Protein AF-A0A917QFQ9-F1 (afdb_monomer_lite)

Radius of gyration: 32.53 Å; chains: 1; bounding box: 65×45×125 Å

Secondary structure (DSSP, 8-state):
----------------------PPPP---S--S-HHHHHHHHHHHHHHHHTT---HHHHHHHHHHHHHHHHHHT-TTS-HHHHHHHHHHHHTSHHHHHHHHHHHHHHHHHHTHHHHHHHHHHTT---SS--S----TTTHHHHHHHHHHHHHHH-----HHHHHHHHHHHHHHHHHHHS---HHHHHHHHHHHHHHHHHHHHHHHHHHHHHHHHHHHHHHHHHHHTTTT-----

Structure (mmCIF, N/CA/C/O backbone):
data_AF-A0A917QFQ9-F1
#
_entry.id   AF-A0A917QFQ9-F1
#
loop_
_atom_site.group_PDB
_atom_site.id
_atom_site.type_symbol
_atom_site.label_atom_id
_atom_site.label_alt_id
_atom_site.label_comp_id
_atom_site.label_asym_id
_atom_site.label_entity_id
_atom_site.label_seq_id
_atom_site.pdbx_PDB_ins_code
_atom_site.Cartn_x
_atom_site.Cartn_y
_atom_site.Cartn_z
_atom_site.occupancy
_atom_site.B_iso_or_equiv
_atom_site.auth_seq_id
_atom_site.auth_comp_id
_atom_site.auth_asym_id
_atom_site.auth_atom_id
_atom_site.pdbx_PDB_model_num
ATOM 1 N N . MET A 1 1 ? 34.580 28.785 99.153 1.00 40.16 1 MET A N 1
ATOM 2 C CA . MET A 1 1 ? 34.120 30.087 98.623 1.00 40.16 1 MET A CA 1
ATOM 3 C C . MET A 1 1 ? 33.069 29.796 97.567 1.00 40.16 1 MET A C 1
ATOM 5 O O . MET A 1 1 ? 33.427 29.437 96.458 1.00 40.16 1 MET A O 1
ATOM 9 N N . ILE A 1 2 ? 31.790 29.814 97.942 1.00 39.34 2 ILE A N 1
ATOM 10 C CA . ILE A 1 2 ? 30.673 29.523 97.033 1.00 39.34 2 ILE A CA 1
ATOM 11 C C . ILE A 1 2 ? 29.843 30.800 96.982 1.00 39.34 2 ILE A C 1
ATOM 13 O O . ILE A 1 2 ? 29.288 31.224 97.994 1.00 39.34 2 ILE A O 1
ATOM 17 N N . SER A 1 3 ? 29.893 31.459 95.826 1.00 38.22 3 SER A N 1
ATOM 18 C CA . SER A 1 3 ? 29.189 32.708 95.563 1.00 38.22 3 SER A CA 1
ATOM 19 C C . SER A 1 3 ? 27.718 32.427 95.274 1.00 38.22 3 SER A C 1
ATOM 21 O O . SER A 1 3 ? 27.361 31.399 94.702 1.00 38.22 3 SER A O 1
ATOM 23 N N . ALA A 1 4 ? 26.882 33.345 95.731 1.00 40.72 4 ALA A N 1
ATOM 24 C CA . ALA A 1 4 ? 25.441 33.237 95.839 1.00 40.72 4 ALA A CA 1
ATOM 25 C C . ALA A 1 4 ? 24.697 33.877 94.649 1.00 40.72 4 ALA A C 1
ATOM 27 O O . ALA A 1 4 ? 25.304 34.606 93.866 1.00 40.72 4 ALA A O 1
ATOM 28 N N . ARG A 1 5 ? 23.356 33.732 94.694 1.00 40.09 5 ARG A N 1
ATOM 29 C CA . ARG A 1 5 ? 22.294 34.600 94.119 1.00 40.09 5 ARG A CA 1
ATOM 30 C C . ARG A 1 5 ? 21.875 34.285 92.666 1.00 40.09 5 ARG A C 1
ATOM 32 O O . ARG A 1 5 ? 22.731 33.947 91.872 1.00 40.09 5 ARG A O 1
ATOM 39 N N . ILE A 1 6 ? 20.621 34.404 92.196 1.00 40.69 6 ILE A N 1
ATOM 40 C CA . ILE A 1 6 ? 19.292 34.853 92.690 1.00 40.69 6 ILE A CA 1
ATOM 41 C C . ILE A 1 6 ? 18.262 34.601 91.534 1.00 40.69 6 ILE A C 1
ATOM 43 O O . ILE A 1 6 ? 18.671 34.573 90.380 1.00 40.69 6 ILE A O 1
ATOM 47 N N . SER A 1 7 ? 16.955 34.521 91.858 1.00 34.03 7 SER A N 1
ATOM 48 C CA . SER A 1 7 ? 15.740 34.819 91.032 1.00 34.03 7 SER A CA 1
ATOM 49 C C . SER A 1 7 ? 15.213 33.889 89.909 1.00 34.03 7 SER A C 1
ATOM 51 O O . SER A 1 7 ? 15.678 33.919 88.778 1.00 34.03 7 SER A O 1
ATOM 53 N N . ILE A 1 8 ? 14.149 33.127 90.235 1.00 38.81 8 ILE A N 1
ATOM 54 C CA . ILE A 1 8 ? 12.702 33.228 89.835 1.00 38.81 8 ILE A CA 1
ATOM 55 C C . ILE A 1 8 ? 12.327 34.295 88.749 1.00 38.81 8 ILE A C 1
ATOM 57 O O . ILE A 1 8 ? 12.954 35.352 88.799 1.00 38.81 8 ILE A O 1
ATOM 61 N N . PRO A 1 9 ? 11.227 34.222 87.929 1.00 47.69 9 PRO A N 1
ATOM 62 C CA . PRO A 1 9 ? 10.302 33.146 87.468 1.00 47.69 9 PRO A CA 1
ATOM 63 C C . PRO A 1 9 ? 10.004 33.140 85.926 1.00 47.69 9 PRO A C 1
ATOM 65 O O . PRO A 1 9 ? 10.437 34.012 85.186 1.00 47.69 9 PRO A O 1
ATOM 68 N N . ALA A 1 10 ? 9.086 32.243 85.522 1.00 35.38 10 ALA A N 1
ATOM 69 C CA . ALA A 1 10 ? 7.956 32.481 84.595 1.00 35.38 10 ALA A CA 1
ATOM 70 C C . ALA A 1 10 ? 8.091 32.227 83.072 1.00 35.38 10 ALA A C 1
ATOM 72 O O . ALA A 1 10 ? 8.820 32.900 82.359 1.00 35.38 10 ALA A O 1
ATOM 73 N N . LEU A 1 11 ? 7.161 31.364 82.620 1.00 40.59 11 LEU A N 1
ATOM 74 C CA . LEU A 1 11 ? 6.366 31.405 81.377 1.00 40.59 11 LEU A CA 1
ATOM 75 C C . LEU A 1 11 ? 7.041 31.142 80.017 1.00 40.59 11 LEU A C 1
ATOM 77 O O . LEU A 1 11 ? 7.770 31.976 79.507 1.00 40.59 11 LEU A O 1
ATOM 81 N N . LEU A 1 12 ? 6.630 30.028 79.389 1.00 37.09 12 LEU A N 1
ATOM 82 C CA . LEU A 1 12 ? 6.471 29.778 77.938 1.00 37.09 12 LEU A CA 1
ATOM 83 C C . LEU A 1 12 ? 5.735 28.421 77.823 1.00 37.09 12 LEU A C 1
ATOM 85 O O . LEU A 1 12 ? 6.300 27.388 78.162 1.00 37.09 12 LEU A O 1
ATOM 89 N N . VAL A 1 13 ? 4.405 28.350 77.692 1.00 42.72 13 VAL A N 1
ATOM 90 C CA . VAL A 1 13 ? 3.602 28.414 76.449 1.00 42.72 13 VAL A CA 1
ATOM 91 C C . VAL A 1 13 ? 4.329 27.881 75.213 1.00 42.72 13 VAL A C 1
ATOM 93 O O . VAL A 1 13 ? 5.202 28.557 74.690 1.00 42.72 13 VAL A O 1
ATOM 96 N N . LEU A 1 14 ? 3.895 26.703 74.750 1.00 39.00 14 LEU A N 1
ATOM 97 C CA . LEU A 1 14 ? 3.823 26.188 73.368 1.00 39.00 14 LEU A CA 1
ATOM 98 C C . LEU A 1 14 ? 3.088 24.834 73.512 1.00 39.00 14 LEU A C 1
ATOM 100 O O . LEU A 1 14 ? 3.575 23.936 74.181 1.00 39.00 14 LEU A O 1
ATOM 104 N N . GLY A 1 15 ? 1.829 24.666 73.107 1.00 32.81 15 GLY A N 1
ATOM 105 C CA . GLY A 1 15 ? 1.350 24.868 71.744 1.00 32.81 15 GLY A CA 1
ATOM 106 C C . GLY A 1 15 ? 1.598 23.596 70.928 1.00 32.81 15 GLY A C 1
ATOM 107 O O . GLY A 1 15 ? 2.372 23.635 69.980 1.00 32.81 15 GLY A O 1
ATOM 108 N N . VAL A 1 16 ? 1.007 22.456 71.317 1.00 39.91 16 VAL A N 1
ATOM 109 C CA . VAL A 1 16 ? 1.074 21.230 70.503 1.00 39.91 16 VAL A CA 1
ATOM 110 C C . VAL A 1 16 ? -0.025 21.300 69.453 1.00 39.91 16 VAL A C 1
ATOM 112 O O . VAL A 1 16 ? -1.217 21.239 69.746 1.00 39.91 16 VAL A O 1
ATOM 115 N N . VAL A 1 17 ? 0.442 21.502 68.228 1.00 41.75 17 VAL A N 1
ATOM 116 C CA . VAL A 1 17 ? -0.302 21.578 66.977 1.00 41.75 17 VAL A CA 1
ATOM 117 C C . VAL A 1 17 ? -1.046 20.265 66.742 1.00 41.75 17 VAL A C 1
ATOM 119 O O . VAL A 1 17 ? -0.464 19.183 66.824 1.00 41.75 17 VAL A O 1
ATOM 122 N N . ALA A 1 18 ? -2.338 20.380 66.439 1.00 40.19 18 ALA A N 1
ATOM 123 C CA . ALA A 1 18 ? -3.166 19.296 65.942 1.00 40.19 18 ALA A CA 1
ATOM 124 C C . ALA A 1 18 ? -2.524 18.703 64.678 1.00 40.19 18 ALA A C 1
ATOM 126 O O . ALA A 1 18 ? -2.454 19.354 63.635 1.00 40.19 18 ALA A O 1
ATOM 127 N N . GLY A 1 19 ? -2.035 17.469 64.786 1.00 36.50 19 GLY A N 1
ATOM 128 C CA . GLY A 1 19 ? -1.615 16.680 63.641 1.00 36.50 19 GLY A CA 1
ATOM 129 C C . GLY A 1 19 ? -2.840 16.347 62.803 1.00 36.50 19 GLY A C 1
ATOM 130 O O . GLY A 1 19 ? -3.602 15.447 63.146 1.00 36.50 19 GLY A O 1
ATOM 131 N N . ALA A 1 20 ? -3.033 17.087 61.713 1.00 38.56 20 ALA A N 1
ATOM 132 C CA . ALA A 1 20 ? -3.887 16.662 60.624 1.00 38.56 20 ALA A CA 1
ATOM 133 C C . ALA A 1 20 ? -3.344 15.318 60.125 1.00 38.56 20 ALA A C 1
ATOM 135 O O . ALA A 1 20 ? -2.274 15.253 59.518 1.00 38.56 20 ALA A O 1
ATOM 136 N N . THR A 1 21 ? -4.058 14.234 60.416 1.00 38.97 21 THR A N 1
ATOM 137 C CA . THR A 1 21 ? -3.871 12.966 59.721 1.00 38.97 21 THR A CA 1
ATOM 138 C C . THR A 1 21 ? -4.231 13.211 58.265 1.00 38.97 21 THR A C 1
ATOM 140 O O . THR A 1 21 ? -5.402 13.187 57.887 1.00 38.97 21 THR A O 1
ATOM 143 N N . LEU A 1 22 ? -3.207 13.515 57.469 1.00 37.25 22 LEU A N 1
ATOM 144 C CA . LEU A 1 22 ? -3.211 13.377 56.024 1.00 37.25 22 LEU A CA 1
ATOM 145 C C . LEU A 1 22 ? -3.569 11.920 55.729 1.00 37.25 22 LEU A C 1
ATOM 147 O O . LEU A 1 22 ? -2.715 11.035 55.736 1.00 37.25 22 LEU A O 1
ATOM 151 N N . LEU A 1 23 ? -4.862 11.676 55.530 1.00 35.88 23 LEU A N 1
ATOM 152 C CA . LEU A 1 23 ? -5.330 10.529 54.773 1.00 35.88 23 LEU A CA 1
ATOM 153 C C . LEU A 1 23 ? -4.535 10.530 53.460 1.00 35.88 23 LEU A C 1
ATOM 155 O O . LEU A 1 23 ? -4.492 11.576 52.800 1.00 35.88 23 LEU A O 1
ATOM 159 N N . PRO A 1 24 ? -3.877 9.422 53.078 1.00 35.94 24 PRO A N 1
ATOM 160 C CA . PRO A 1 24 ? -3.343 9.324 51.734 1.00 35.94 24 PRO A CA 1
ATOM 161 C C . PRO A 1 24 ? -4.518 9.567 50.788 1.00 35.94 24 PRO A C 1
ATOM 163 O O . PRO A 1 24 ? -5.558 8.914 50.907 1.00 35.94 24 PRO A O 1
ATOM 166 N N . ALA A 1 25 ? -4.374 10.554 49.900 1.00 39.31 25 ALA A N 1
ATOM 167 C CA . ALA A 1 25 ? -5.284 10.708 48.780 1.00 39.31 25 ALA A CA 1
ATOM 168 C C . ALA A 1 25 ? -5.455 9.317 48.151 1.00 39.31 25 ALA A C 1
ATOM 170 O O . ALA A 1 25 ? -4.439 8.622 48.001 1.00 39.31 25 ALA A O 1
ATOM 171 N N . PRO A 1 26 ? -6.684 8.869 47.830 1.00 36.22 26 PRO A N 1
ATOM 172 C CA . PRO A 1 26 ? -6.822 7.664 47.032 1.00 36.22 26 PRO A CA 1
ATOM 173 C C . PRO A 1 26 ? -5.925 7.878 45.820 1.00 36.22 26 PRO A C 1
ATOM 175 O O . PRO A 1 26 ? -6.035 8.909 45.153 1.00 36.22 26 PRO A O 1
ATOM 178 N N . GLY A 1 27 ? -4.960 6.978 45.630 1.00 31.09 27 GLY A N 1
ATOM 179 C CA . GLY A 1 27 ? -4.094 7.000 44.470 1.00 31.09 27 GLY A CA 1
ATOM 180 C C . GLY A 1 27 ? -5.002 6.947 43.257 1.00 31.09 27 GLY A C 1
ATOM 181 O O . GLY A 1 27 ? -5.479 5.874 42.902 1.00 31.09 27 GLY A O 1
ATOM 182 N N . SER A 1 28 ? -5.298 8.115 42.683 1.00 34.16 28 SER A N 1
ATOM 183 C CA . SER A 1 28 ? -5.907 8.244 41.376 1.00 34.16 28 SER A CA 1
ATOM 184 C C . SER A 1 28 ? -4.926 7.555 40.461 1.00 34.16 28 SER A C 1
ATOM 186 O O . SER A 1 28 ? -3.832 8.058 40.192 1.00 34.16 28 SER A O 1
ATOM 188 N N . ALA A 1 29 ? -5.280 6.327 40.133 1.00 36.34 29 ALA A N 1
ATOM 189 C CA . ALA A 1 29 ? -4.528 5.475 39.271 1.00 36.34 29 ALA A CA 1
ATOM 190 C C . ALA A 1 29 ? -4.197 6.316 38.025 1.00 36.34 29 ALA A C 1
ATOM 192 O O . ALA A 1 29 ? -5.058 7.000 37.473 1.00 36.34 29 ALA A O 1
ATOM 193 N N . GLN A 1 30 ? -2.922 6.341 37.655 1.00 40.84 30 GLN A N 1
ATOM 194 C CA . GLN A 1 30 ? -2.373 7.114 36.548 1.00 40.84 30 GLN A CA 1
ATOM 195 C C . GLN A 1 30 ? -2.788 6.456 35.218 1.00 40.84 30 GLN A C 1
ATOM 197 O O . GLN A 1 30 ? -1.956 5.948 34.476 1.00 40.84 30 GLN A O 1
ATOM 202 N N . PHE A 1 31 ? -4.096 6.393 34.979 1.00 45.34 31 PHE A N 1
ATOM 203 C CA . PHE A 1 31 ? -4.759 5.787 33.831 1.00 45.34 31 PHE A CA 1
ATOM 204 C C . PHE A 1 31 ? -5.513 6.890 33.074 1.00 45.34 31 PHE A C 1
ATOM 206 O O . PHE A 1 31 ? -5.863 7.910 33.671 1.00 45.34 31 PHE A O 1
ATOM 213 N N . GLY A 1 32 ? -5.645 6.724 31.752 1.00 49.44 32 GLY A N 1
ATOM 214 C CA . GLY A 1 32 ? -6.079 7.743 30.788 1.00 49.44 32 GLY A CA 1
ATOM 215 C C . GLY A 1 32 ? -7.203 8.642 31.293 1.00 49.44 32 GLY A C 1
ATOM 216 O O . GLY A 1 32 ? -8.162 8.171 31.898 1.00 49.44 32 GLY A O 1
ATOM 217 N N . ARG A 1 33 ? -7.063 9.954 31.062 1.00 53.38 33 ARG A N 1
ATOM 218 C CA . ARG A 1 33 ? -7.961 10.966 31.638 1.00 53.38 33 ARG A CA 1
ATOM 219 C C . ARG A 1 33 ? -9.438 10.721 31.298 1.00 53.38 33 ARG A C 1
ATOM 221 O O . ARG A 1 33 ? -10.274 11.118 32.101 1.00 53.38 33 ARG A O 1
ATOM 228 N N . GLU A 1 34 ? -9.740 10.080 30.161 1.00 66.31 34 GLU A N 1
ATOM 229 C CA . GLU A 1 34 ? -11.101 9.859 29.644 1.00 66.31 34 GLU A CA 1
ATOM 230 C C . GLU A 1 34 ? -11.175 8.564 28.788 1.00 66.31 34 GLU A C 1
ATOM 232 O O . GLU A 1 34 ? -10.855 8.599 27.597 1.00 66.31 34 GLU A O 1
ATOM 237 N N . PRO A 1 35 ? -11.571 7.405 29.357 1.00 71.12 35 PRO A N 1
ATOM 238 C CA . PRO A 1 35 ? -11.710 6.135 28.622 1.00 71.12 35 PRO A CA 1
ATOM 239 C C . PRO A 1 35 ? -12.676 6.210 27.430 1.00 71.12 35 PRO A C 1
ATOM 241 O O . PRO A 1 35 ? -12.417 5.634 26.373 1.00 71.12 35 PRO A O 1
ATOM 244 N N . GLU A 1 36 ? -13.751 6.990 27.572 1.00 77.25 36 GLU A N 1
ATOM 245 C CA . GLU A 1 36 ? -14.720 7.263 26.504 1.00 77.25 36 GLU A CA 1
ATOM 246 C C . GLU A 1 36 ? -14.049 7.946 25.305 1.00 77.25 36 GLU A C 1
ATOM 248 O O . GLU A 1 36 ? -14.171 7.465 24.182 1.00 77.25 36 GLU A O 1
ATOM 253 N N . ALA A 1 37 ? -13.232 8.979 25.538 1.00 81.69 37 ALA A N 1
ATOM 254 C CA . ALA A 1 37 ? -12.506 9.674 24.475 1.00 81.69 37 ALA A CA 1
ATOM 255 C C . ALA A 1 37 ? -11.508 8.753 23.747 1.00 81.69 37 ALA A C 1
ATOM 257 O O . ALA A 1 37 ? -11.339 8.838 22.529 1.00 81.69 37 ALA A O 1
ATOM 258 N N . CYS A 1 38 ? -10.859 7.831 24.469 1.00 83.62 38 CYS A N 1
ATOM 259 C CA . CYS A 1 38 ? -10.005 6.812 23.858 1.00 83.62 38 CYS A CA 1
ATOM 260 C C . CYS A 1 38 ? -10.829 5.892 22.941 1.00 83.62 38 CYS A C 1
ATOM 262 O O . CYS A 1 38 ? -10.487 5.700 21.771 1.00 83.62 38 CYS A O 1
ATOM 264 N N . MET A 1 39 ? -11.943 5.357 23.443 1.00 85.19 39 MET A N 1
ATOM 265 C CA . MET A 1 39 ? -12.842 4.503 22.668 1.00 85.19 39 MET A CA 1
ATOM 266 C C . MET A 1 39 ? -13.389 5.211 21.422 1.00 85.19 39 MET A C 1
ATOM 268 O O . MET A 1 39 ? -13.395 4.620 20.340 1.00 85.19 39 MET A O 1
ATOM 272 N N . GLU A 1 40 ? -13.795 6.475 21.538 1.00 88.56 40 GLU A N 1
ATOM 273 C CA . GLU A 1 40 ? -14.287 7.289 20.422 1.00 88.56 40 GLU A CA 1
ATOM 274 C C . GLU A 1 40 ? -13.236 7.452 19.322 1.00 88.56 40 GLU A C 1
ATOM 276 O O . GLU A 1 40 ? -13.538 7.234 18.153 1.00 88.56 40 GLU A O 1
ATOM 281 N N . ILE A 1 41 ? -11.978 7.746 19.671 1.00 89.69 41 ILE A N 1
ATOM 282 C CA . ILE A 1 41 ? -10.887 7.851 18.688 1.00 89.69 41 ILE A CA 1
ATOM 283 C C . ILE A 1 41 ? -10.711 6.540 17.912 1.00 89.69 41 ILE A C 1
ATOM 285 O O . ILE A 1 41 ? -10.568 6.552 16.685 1.00 89.69 41 ILE A O 1
ATOM 289 N N . ALA A 1 42 ? -10.696 5.407 18.620 1.00 90.81 42 ALA A N 1
ATOM 290 C CA . ALA A 1 42 ? -10.507 4.100 17.998 1.00 90.81 42 ALA A CA 1
ATOM 291 C C . ALA A 1 42 ? -11.701 3.720 17.110 1.00 90.81 42 ALA A C 1
ATOM 293 O O . ALA A 1 42 ? -11.510 3.269 15.980 1.00 90.81 42 ALA A O 1
ATOM 294 N N . THR A 1 43 ? -12.923 3.923 17.602 1.00 92.19 43 THR A N 1
ATOM 295 C CA . THR A 1 43 ? -14.154 3.544 16.898 1.00 92.19 43 THR A CA 1
ATOM 296 C C . THR A 1 43 ? -14.484 4.480 15.735 1.00 92.19 43 THR A C 1
ATOM 298 O O . THR A 1 43 ? -14.904 3.986 14.691 1.00 92.19 43 THR A O 1
ATOM 301 N N . ASP A 1 44 ? -14.211 5.786 15.830 1.00 94.38 44 ASP A N 1
ATOM 302 C CA . ASP A 1 44 ? -14.330 6.727 14.704 1.00 94.38 44 ASP A CA 1
ATOM 303 C C . ASP A 1 44 ? -13.394 6.330 13.558 1.00 94.38 44 ASP A C 1
ATOM 305 O O . ASP A 1 44 ? -13.794 6.248 12.392 1.00 94.38 44 ASP A O 1
ATOM 309 N N . TYR A 1 45 ? -12.134 6.027 13.878 1.00 94.69 45 TYR A N 1
ATOM 310 C CA . TYR A 1 45 ? -11.182 5.610 12.856 1.00 94.69 45 TYR A CA 1
ATOM 311 C C . TYR A 1 45 ? -11.530 4.238 12.260 1.00 94.69 45 TYR A C 1
ATOM 313 O O . TYR A 1 45 ? -11.469 4.068 11.040 1.00 94.69 45 TYR A O 1
ATOM 321 N N . ALA A 1 46 ? -11.963 3.280 13.086 1.00 94.00 46 ALA A N 1
ATOM 322 C CA . ALA A 1 46 ? -12.475 1.993 12.617 1.00 94.00 46 ALA A CA 1
ATOM 323 C C . ALA A 1 46 ? -13.710 2.154 11.714 1.00 94.00 46 ALA A C 1
ATOM 325 O O . ALA A 1 46 ? -13.798 1.500 10.676 1.00 94.00 46 ALA A O 1
ATOM 326 N N . GLY A 1 47 ? -14.623 3.070 12.050 1.00 93.56 47 GLY A N 1
ATOM 327 C CA . GLY A 1 47 ? -15.780 3.421 11.226 1.00 93.56 47 GLY A CA 1
ATOM 328 C C . GLY A 1 47 ? -15.376 3.986 9.866 1.00 93.56 47 GLY A C 1
ATOM 329 O O . GLY A 1 47 ? -15.912 3.574 8.837 1.00 93.56 47 GLY A O 1
ATOM 330 N N . ARG A 1 48 ? -14.369 4.867 9.831 1.00 94.12 48 ARG A N 1
ATOM 331 C CA . ARG A 1 48 ? -13.803 5.382 8.573 1.00 94.12 48 ARG A CA 1
ATOM 332 C C . ARG A 1 48 ? -13.168 4.286 7.717 1.00 94.12 48 ARG A C 1
ATOM 334 O O . ARG A 1 48 ? -13.324 4.328 6.501 1.00 94.12 48 ARG A O 1
ATOM 341 N N . LEU A 1 49 ? -12.481 3.313 8.319 1.00 92.69 49 LEU A N 1
ATOM 342 C CA . LEU A 1 49 ? -11.913 2.164 7.598 1.00 92.69 49 LEU A CA 1
ATOM 343 C C . LEU A 1 49 ? -12.999 1.235 7.038 1.00 92.69 49 LEU A C 1
ATOM 345 O O . LEU A 1 49 ? -12.950 0.865 5.865 1.00 92.69 49 LEU A O 1
ATOM 349 N N . ALA A 1 50 ? -14.011 0.913 7.844 1.00 89.12 50 ALA A N 1
ATOM 350 C CA . ALA A 1 50 ? -15.154 0.110 7.414 1.00 89.12 50 ALA A CA 1
ATOM 351 C C . ALA A 1 50 ? -15.972 0.799 6.302 1.00 89.12 50 ALA A C 1
ATOM 353 O O . ALA A 1 50 ? -16.565 0.131 5.459 1.00 89.12 50 ALA A O 1
ATOM 354 N N . GLY A 1 51 ? -15.970 2.135 6.258 1.00 88.44 51 GLY A N 1
ATOM 355 C CA . GLY A 1 51 ? -16.690 2.931 5.262 1.00 88.44 51 GLY A CA 1
ATOM 356 C C . GLY A 1 51 ? -16.098 2.942 3.845 1.00 88.44 51 GLY A C 1
ATOM 357 O O . GLY A 1 51 ? -16.759 3.445 2.939 1.00 88.44 51 GLY A O 1
ATOM 358 N N . HIS A 1 52 ? -14.893 2.403 3.615 1.00 84.62 52 HIS A N 1
ATOM 359 C CA . HIS A 1 52 ? -14.227 2.432 2.295 1.00 84.62 52 HIS A CA 1
ATOM 360 C C . HIS A 1 52 ? -14.776 1.443 1.254 1.00 84.62 52 HIS A C 1
ATOM 362 O O . HIS A 1 52 ? -14.265 1.388 0.137 1.00 84.62 52 HIS A O 1
ATOM 368 N N . GLY A 1 53 ? -15.843 0.708 1.571 1.00 82.31 53 GLY A N 1
ATOM 369 C CA . GLY A 1 53 ? -16.352 -0.352 0.700 1.00 82.31 53 GLY A CA 1
ATOM 370 C C . GLY A 1 53 ? -15.384 -1.534 0.633 1.00 82.31 53 GLY A C 1
ATOM 371 O O . GLY A 1 53 ? -14.535 -1.695 1.508 1.00 82.31 53 GLY A O 1
ATOM 372 N N . ASP A 1 54 ? -15.529 -2.377 -0.387 1.00 87.31 54 ASP A N 1
ATOM 373 C CA . ASP A 1 54 ? -14.691 -3.566 -0.539 1.00 87.31 54 ASP A CA 1
ATOM 374 C C . ASP A 1 54 ? -13.296 -3.197 -1.075 1.00 87.31 54 ASP A C 1
ATOM 376 O O . ASP A 1 54 ? -13.150 -2.733 -2.209 1.00 87.31 54 ASP A O 1
ATOM 380 N N . ILE A 1 55 ? -12.272 -3.376 -0.235 1.00 94.25 55 ILE A N 1
ATOM 381 C CA . ILE A 1 55 ? -10.870 -3.094 -0.569 1.00 94.25 55 ILE A CA 1
ATOM 382 C C . ILE A 1 55 ? -10.246 -4.255 -1.360 1.00 94.25 55 ILE A C 1
ATOM 384 O O . ILE A 1 55 ? -9.312 -4.020 -2.129 1.00 94.25 55 ILE A O 1
ATOM 388 N N . ALA A 1 56 ? -10.757 -5.487 -1.238 1.00 94.81 56 ALA A N 1
ATOM 389 C CA . ALA A 1 56 ? -10.150 -6.658 -1.875 1.00 94.81 56 ALA A CA 1
ATOM 390 C C . ALA A 1 56 ? -10.056 -6.539 -3.415 1.00 94.81 56 ALA A C 1
ATOM 392 O O . ALA A 1 56 ? -8.968 -6.753 -3.952 1.00 94.81 56 ALA A O 1
ATOM 393 N N . PRO A 1 57 ? -11.088 -6.060 -4.144 1.00 94.94 57 PRO A N 1
ATOM 394 C CA . PRO A 1 57 ? -10.980 -5.809 -5.582 1.00 94.94 57 PRO A CA 1
ATOM 395 C C . PRO A 1 57 ? -9.908 -4.777 -5.955 1.00 94.94 57 PRO A C 1
ATOM 397 O O . PRO A 1 57 ? -9.320 -4.855 -7.035 1.00 94.94 57 PRO A O 1
ATOM 400 N N . LEU A 1 58 ? -9.637 -3.799 -5.080 1.00 95.62 58 LEU A N 1
ATOM 401 C CA . LEU A 1 58 ? -8.580 -2.808 -5.307 1.00 95.62 58 LEU A CA 1
ATOM 402 C C . LEU A 1 58 ? -7.195 -3.442 -5.159 1.00 95.62 58 LEU A C 1
ATOM 404 O O . LEU A 1 58 ? -6.310 -3.142 -5.958 1.00 95.62 58 LEU A O 1
ATOM 408 N N . VAL A 1 59 ? -7.022 -4.328 -4.170 1.00 96.50 59 VAL A N 1
ATOM 409 C CA . VAL A 1 59 ? -5.798 -5.127 -3.994 1.00 96.50 59 VAL A CA 1
ATOM 410 C C . VAL A 1 59 ? -5.552 -5.976 -5.238 1.00 96.50 59 VAL A C 1
ATOM 412 O O . VAL A 1 59 ? -4.467 -5.901 -5.809 1.00 96.50 59 VAL A O 1
ATOM 415 N N . ASP A 1 60 ? -6.566 -6.705 -5.709 1.00 96.69 60 ASP A N 1
ATOM 416 C CA . ASP A 1 60 ? -6.453 -7.563 -6.894 1.00 96.69 60 ASP A CA 1
ATOM 417 C C . ASP A 1 60 ? -6.106 -6.759 -8.152 1.00 96.69 60 ASP A C 1
ATOM 419 O O . ASP A 1 60 ? -5.187 -7.119 -8.890 1.00 96.69 60 ASP A O 1
ATOM 423 N N . THR A 1 61 ? -6.792 -5.633 -8.372 1.00 95.56 61 THR A N 1
ATOM 424 C CA . THR A 1 61 ? -6.534 -4.736 -9.511 1.00 95.56 61 THR A CA 1
ATOM 425 C C . THR A 1 61 ? -5.097 -4.215 -9.484 1.00 95.56 61 THR A C 1
ATOM 427 O O . THR A 1 61 ? -4.393 -4.245 -10.496 1.00 95.56 61 THR A O 1
ATOM 430 N N . GLN A 1 62 ? -4.628 -3.766 -8.317 1.00 96.56 62 GLN A N 1
ATOM 431 C CA . GLN A 1 62 ? -3.277 -3.237 -8.159 1.00 96.56 62 GLN A CA 1
ATOM 432 C C . GLN A 1 62 ? -2.207 -4.334 -8.284 1.00 96.56 62 GLN A C 1
ATOM 434 O O . GLN A 1 62 ? -1.149 -4.092 -8.866 1.00 96.56 62 GLN A O 1
ATOM 439 N N . ALA A 1 63 ? -2.476 -5.543 -7.785 1.00 96.88 63 ALA A N 1
ATOM 440 C CA . ALA A 1 63 ? -1.580 -6.691 -7.903 1.00 96.88 63 ALA A CA 1
ATOM 441 C C . ALA A 1 63 ? -1.423 -7.142 -9.362 1.00 96.88 63 ALA A C 1
ATOM 443 O O . ALA A 1 63 ? -0.303 -7.385 -9.813 1.00 96.88 63 ALA A O 1
ATOM 444 N N . GLN A 1 64 ? -2.523 -7.192 -10.120 1.00 96.81 64 GLN A N 1
ATOM 445 C CA . GLN A 1 64 ? -2.498 -7.496 -11.553 1.00 96.81 64 GLN A CA 1
ATOM 446 C C . GLN A 1 64 ? -1.721 -6.437 -12.340 1.00 96.81 64 GLN A C 1
ATOM 448 O O . GLN A 1 64 ? -0.897 -6.779 -13.188 1.00 96.81 64 GLN A O 1
ATOM 453 N N . ALA A 1 65 ? -1.926 -5.155 -12.028 1.00 96.50 65 ALA A N 1
ATOM 454 C CA . ALA A 1 65 ? -1.175 -4.075 -12.657 1.00 96.50 65 ALA A CA 1
ATOM 455 C C . ALA A 1 65 ? 0.324 -4.154 -12.353 1.00 96.50 65 ALA A C 1
ATOM 457 O O . ALA A 1 65 ? 1.136 -3.994 -13.260 1.00 96.50 65 ALA A O 1
ATOM 458 N N . LEU A 1 66 ? 0.703 -4.445 -11.105 1.00 96.75 66 LEU A N 1
ATOM 459 C CA . LEU A 1 66 ? 2.105 -4.630 -10.742 1.00 96.75 66 LEU A CA 1
ATOM 460 C C . LEU A 1 66 ? 2.739 -5.800 -11.505 1.00 96.75 66 LEU A C 1
ATOM 462 O O . LEU A 1 66 ? 3.830 -5.640 -12.047 1.00 96.75 66 LEU A O 1
ATOM 466 N N . ALA A 1 67 ? 2.045 -6.938 -11.593 1.00 97.44 67 ALA A N 1
ATOM 467 C CA . ALA A 1 67 ? 2.519 -8.096 -12.344 1.00 97.44 67 ALA A CA 1
ATOM 468 C C . ALA A 1 67 ? 2.738 -7.759 -13.829 1.00 97.44 67 ALA A C 1
ATOM 470 O O . ALA A 1 67 ? 3.798 -8.052 -14.375 1.00 97.44 67 ALA A O 1
ATOM 471 N N . ALA A 1 68 ? 1.790 -7.060 -14.460 1.00 97.44 68 ALA A N 1
ATOM 472 C CA . ALA A 1 68 ? 1.926 -6.619 -15.846 1.00 97.44 68 ALA A CA 1
ATOM 473 C C . ALA A 1 68 ? 3.094 -5.632 -16.039 1.00 97.44 68 ALA A C 1
ATOM 475 O O . ALA A 1 68 ? 3.828 -5.723 -17.022 1.00 97.44 68 ALA A O 1
ATOM 476 N N . LEU A 1 69 ? 3.316 -4.710 -15.096 1.00 97.50 69 LEU A N 1
ATOM 477 C CA . LEU A 1 69 ? 4.467 -3.805 -15.144 1.00 97.50 69 LEU A CA 1
ATOM 478 C C . LEU A 1 69 ? 5.801 -4.553 -14.986 1.00 97.50 69 LEU A C 1
ATOM 480 O O . LEU A 1 69 ? 6.774 -4.220 -15.666 1.00 97.50 69 LEU A O 1
ATOM 484 N N . ASP A 1 70 ? 5.858 -5.554 -14.105 1.00 96.31 70 ASP A N 1
ATOM 485 C CA . ASP A 1 70 ? 7.031 -6.416 -13.936 1.00 96.31 70 ASP A CA 1
ATOM 486 C C . ASP A 1 70 ? 7.311 -7.228 -15.217 1.00 96.31 70 ASP A C 1
ATOM 488 O O . ASP A 1 70 ? 8.465 -7.322 -15.641 1.00 96.31 70 ASP A O 1
ATOM 492 N N . GLU A 1 71 ? 6.270 -7.728 -15.891 1.00 97.31 71 GLU A N 1
ATOM 493 C CA . GLU A 1 71 ? 6.390 -8.389 -17.196 1.00 97.31 71 GLU A CA 1
ATOM 494 C C . GLU A 1 71 ? 6.909 -7.449 -18.288 1.00 97.31 71 GLU A C 1
ATOM 496 O O . GLU A 1 71 ? 7.776 -7.844 -19.063 1.00 97.31 71 GLU A O 1
ATOM 501 N N . ILE A 1 72 ? 6.411 -6.210 -18.361 1.00 96.81 72 ILE A N 1
ATOM 502 C CA . ILE A 1 72 ? 6.885 -5.205 -19.327 1.00 96.81 72 ILE A CA 1
ATOM 503 C C . ILE A 1 72 ? 8.371 -4.900 -19.100 1.00 96.81 72 ILE A C 1
ATOM 505 O O . ILE A 1 72 ? 9.146 -4.829 -20.056 1.00 96.81 72 ILE A O 1
ATOM 509 N N . ALA A 1 73 ? 8.792 -4.749 -17.842 1.00 94.38 73 ALA A N 1
ATOM 510 C CA . ALA A 1 73 ? 10.179 -4.436 -17.511 1.00 94.38 73 ALA A CA 1
ATOM 511 C C . ALA A 1 73 ? 11.159 -5.557 -17.885 1.00 94.38 73 ALA A C 1
ATOM 513 O O . ALA A 1 73 ? 12.267 -5.257 -18.337 1.00 94.38 73 ALA A O 1
ATOM 514 N N . ALA A 1 74 ? 10.741 -6.819 -17.752 1.00 94.62 74 ALA A N 1
ATOM 515 C CA . ALA A 1 74 ? 11.570 -7.996 -18.013 1.00 94.62 74 ALA A CA 1
ATOM 516 C C . ALA A 1 74 ? 11.844 -8.282 -19.507 1.00 94.62 74 ALA A C 1
ATOM 518 O O . ALA A 1 74 ? 12.632 -9.174 -19.816 1.00 94.62 74 ALA A O 1
ATOM 519 N N . ARG A 1 75 ? 11.210 -7.555 -20.439 1.00 94.56 75 ARG A N 1
ATOM 520 C CA . ARG A 1 75 ? 11.388 -7.738 -21.893 1.00 94.56 75 ARG A CA 1
ATOM 521 C C . ARG A 1 75 ? 12.668 -7.065 -22.382 1.00 94.56 75 ARG A C 1
ATOM 523 O O . ARG A 1 75 ? 12.656 -5.913 -22.823 1.00 94.56 75 ARG A O 1
ATOM 530 N N . ASP A 1 76 ? 13.786 -7.775 -22.298 1.00 86.62 76 ASP A N 1
ATOM 531 C CA . ASP A 1 76 ? 15.107 -7.256 -22.677 1.00 86.62 76 ASP A CA 1
ATOM 532 C C . ASP A 1 76 ? 15.254 -6.996 -24.185 1.00 86.62 76 ASP A C 1
ATOM 534 O O . ASP A 1 76 ? 16.038 -6.140 -24.596 1.00 86.62 76 ASP A O 1
ATOM 538 N N . GLU A 1 77 ? 14.476 -7.690 -25.014 1.00 91.69 77 GLU A N 1
ATOM 539 C CA . GLU A 1 77 ? 14.423 -7.514 -26.467 1.00 91.69 77 GLU A CA 1
ATOM 540 C C . GLU A 1 77 ? 13.701 -6.235 -26.928 1.00 91.69 77 GLU A C 1
ATOM 542 O O . GLU A 1 77 ? 13.789 -5.873 -28.103 1.00 91.69 77 GLU A O 1
ATOM 547 N N . VAL A 1 78 ? 13.011 -5.533 -26.022 1.00 94.06 78 VAL A N 1
ATOM 548 C CA . VAL A 1 78 ? 12.262 -4.302 -26.313 1.00 94.06 78 VAL A CA 1
ATOM 549 C C . VAL A 1 78 ? 13.059 -3.079 -25.852 1.00 94.06 78 VAL A C 1
ATOM 551 O O . VAL A 1 78 ? 13.678 -3.078 -24.783 1.00 94.06 78 VAL A O 1
ATOM 554 N N . GLN A 1 79 ? 13.049 -1.999 -26.638 1.00 94.62 79 GLN A N 1
ATOM 555 C CA . GLN A 1 79 ? 13.748 -0.773 -26.247 1.00 94.62 79 GLN A CA 1
ATOM 556 C C . GLN A 1 79 ? 13.139 -0.179 -24.963 1.00 94.62 79 GLN A C 1
ATOM 558 O O . GLN A 1 79 ? 11.925 -0.267 -24.767 1.00 94.62 79 GLN A O 1
ATOM 563 N N . PRO A 1 80 ? 13.945 0.427 -24.070 1.00 95.62 80 PRO A N 1
ATOM 564 C CA . PRO A 1 80 ? 13.447 1.012 -22.823 1.00 95.62 80 PRO A CA 1
ATOM 565 C C . PRO A 1 80 ? 12.307 2.013 -23.009 1.00 95.62 80 PRO A C 1
ATOM 567 O O . PRO A 1 80 ? 11.323 1.961 -22.278 1.00 95.62 80 PRO A O 1
ATOM 570 N N . PHE A 1 81 ? 12.413 2.866 -24.026 1.00 97.00 81 PHE A N 1
ATOM 571 C CA . PHE A 1 81 ? 11.376 3.830 -24.375 1.00 97.00 81 PHE A CA 1
ATOM 572 C C . PHE A 1 81 ? 10.032 3.159 -24.692 1.00 97.00 81 PHE A C 1
ATOM 574 O O . PHE A 1 81 ? 8.998 3.570 -24.171 1.00 97.00 81 PHE A O 1
ATOM 581 N N . ASP A 1 82 ? 10.040 2.095 -25.499 1.00 97.88 82 ASP A N 1
ATOM 582 C CA . ASP A 1 82 ? 8.821 1.370 -25.874 1.00 97.88 82 ASP A CA 1
ATOM 583 C C . ASP A 1 82 ? 8.210 0.649 -24.660 1.00 97.88 82 ASP A C 1
ATOM 585 O O . ASP A 1 82 ? 6.995 0.686 -24.465 1.00 97.88 82 ASP A O 1
ATOM 589 N N . ARG A 1 83 ? 9.052 0.072 -23.787 1.00 97.62 83 ARG A N 1
ATOM 590 C CA . ARG A 1 83 ? 8.614 -0.501 -22.500 1.00 97.62 83 ARG A CA 1
ATOM 591 C C . ARG A 1 83 ? 7.949 0.550 -21.614 1.00 97.62 83 ARG A C 1
ATOM 593 O O . ARG A 1 83 ? 6.894 0.292 -21.038 1.00 97.62 83 ARG A O 1
ATOM 600 N N . LEU A 1 84 ? 8.544 1.738 -21.509 1.00 97.81 84 LEU A N 1
ATOM 601 C CA . LEU A 1 84 ? 7.972 2.839 -20.741 1.00 97.81 84 LEU A CA 1
ATOM 602 C C . LEU A 1 84 ? 6.624 3.280 -21.324 1.00 97.81 84 LEU A C 1
ATOM 604 O O . LEU A 1 84 ? 5.660 3.424 -20.575 1.00 97.81 84 LEU A O 1
ATOM 608 N N . GLN A 1 85 ? 6.515 3.429 -22.647 1.00 98.19 85 GLN A N 1
ATOM 609 C CA . GLN A 1 85 ? 5.241 3.776 -23.282 1.00 98.19 85 GLN A CA 1
ATOM 610 C C . GLN A 1 85 ? 4.147 2.743 -23.009 1.00 98.19 85 GLN A C 1
ATOM 612 O O . GLN A 1 85 ? 3.009 3.121 -22.720 1.00 98.19 85 GLN A O 1
ATOM 617 N N . GLU A 1 86 ? 4.476 1.454 -23.081 1.00 97.69 86 GLU A N 1
ATOM 618 C CA . GLU A 1 86 ? 3.534 0.377 -22.778 1.00 97.69 86 GLU A CA 1
ATOM 619 C C . GLU A 1 86 ? 3.086 0.423 -21.309 1.00 97.69 86 GLU A C 1
ATOM 621 O O . GLU A 1 86 ? 1.889 0.340 -21.023 1.00 97.69 86 GLU A O 1
ATOM 626 N N . ALA A 1 87 ? 4.020 0.647 -20.379 1.00 97.25 87 ALA A N 1
ATOM 627 C CA . ALA A 1 87 ? 3.717 0.806 -18.959 1.00 97.25 87 ALA A CA 1
ATOM 628 C C . ALA A 1 87 ? 2.807 2.016 -18.689 1.00 97.25 87 ALA A C 1
ATOM 630 O O . ALA A 1 87 ? 1.826 1.914 -17.951 1.00 97.25 87 ALA A O 1
ATOM 631 N N . GLU A 1 88 ? 3.072 3.162 -19.314 1.00 97.19 88 GLU A N 1
ATOM 632 C CA . GLU A 1 88 ? 2.199 4.328 -19.183 1.00 97.19 88 GLU A CA 1
ATOM 633 C C . GLU A 1 88 ? 0.817 4.103 -19.813 1.00 97.19 88 GLU A C 1
ATOM 635 O O . GLU A 1 88 ? -0.187 4.605 -19.303 1.00 97.19 88 GLU A O 1
ATOM 640 N N . ALA A 1 89 ? 0.743 3.378 -20.932 1.00 96.38 89 ALA A N 1
ATOM 641 C CA . ALA A 1 89 ? -0.522 3.026 -21.566 1.00 96.38 89 ALA A CA 1
ATOM 642 C C . ALA A 1 89 ? -1.364 2.118 -20.660 1.00 96.38 89 ALA A C 1
ATOM 644 O O . ALA A 1 89 ? -2.561 2.367 -20.508 1.00 96.38 89 ALA A O 1
ATOM 645 N N . LEU A 1 90 ? -0.734 1.142 -19.996 1.00 95.50 90 LEU A N 1
ATOM 646 C CA . LEU A 1 90 ? -1.373 0.297 -18.988 1.00 95.50 90 LEU A CA 1
ATOM 647 C C . LEU A 1 90 ? -1.990 1.145 -17.865 1.00 95.50 90 LEU A C 1
ATOM 649 O O . LEU A 1 90 ? -3.170 0.987 -17.564 1.00 95.50 90 LEU A O 1
ATOM 653 N N . LEU A 1 91 ? -1.236 2.096 -17.296 1.00 92.75 91 LEU A N 1
ATOM 654 C CA . LEU A 1 91 ? -1.719 2.971 -16.214 1.00 92.75 91 LEU A CA 1
ATOM 655 C C . LEU A 1 91 ? -2.889 3.882 -16.618 1.00 92.75 91 LEU A C 1
ATOM 657 O O . LEU A 1 91 ? -3.664 4.314 -15.765 1.00 92.75 91 LEU A O 1
ATOM 661 N N . ARG A 1 92 ? -3.017 4.196 -17.911 1.00 92.06 92 ARG A N 1
ATOM 662 C CA . ARG A 1 92 ? -4.149 4.957 -18.469 1.00 92.06 92 ARG A CA 1
ATOM 663 C C . ARG A 1 92 ? -5.360 4.070 -18.777 1.00 92.06 92 ARG A C 1
ATOM 665 O O . ARG A 1 92 ? -6.394 4.590 -19.197 1.00 92.06 92 ARG A O 1
ATOM 672 N N . GLY A 1 93 ? -5.238 2.757 -18.589 1.00 91.69 93 GLY A N 1
ATOM 673 C CA . GLY A 1 93 ? -6.322 1.799 -18.733 1.00 91.69 93 GLY A CA 1
ATOM 674 C C . GLY A 1 93 ? -7.506 2.140 -17.829 1.00 91.69 93 GLY A C 1
ATOM 675 O O . GLY A 1 93 ? -7.348 2.662 -16.724 1.00 91.69 93 GLY A O 1
ATOM 676 N N . ARG A 1 94 ? -8.712 1.841 -18.317 1.00 89.31 94 ARG A N 1
ATOM 677 C CA . ARG A 1 94 ? -9.962 2.218 -17.650 1.00 89.31 94 ARG A CA 1
ATOM 678 C C . ARG A 1 94 ? -10.063 1.664 -16.229 1.00 89.31 94 ARG A C 1
ATOM 680 O O . ARG A 1 94 ? -10.414 2.415 -15.329 1.00 89.31 94 ARG A O 1
ATOM 687 N N . ASP A 1 95 ? -9.708 0.398 -16.031 1.00 86.56 95 ASP A N 1
ATOM 688 C CA . ASP A 1 95 ? -9.860 -0.274 -14.736 1.00 86.56 95 ASP A CA 1
ATOM 689 C C . ASP A 1 95 ? -8.989 0.379 -13.651 1.00 86.56 95 ASP A C 1
ATOM 691 O O . ASP A 1 95 ? -9.465 0.680 -12.556 1.00 86.56 95 ASP A O 1
ATOM 695 N N . LEU A 1 96 ? -7.733 0.702 -13.978 1.00 89.31 96 LEU A N 1
ATOM 696 C CA . LEU A 1 96 ? -6.835 1.416 -13.067 1.00 89.31 96 LEU A CA 1
ATOM 697 C C . LEU A 1 96 ? -7.276 2.857 -12.835 1.00 89.31 96 LEU A C 1
ATOM 699 O O . LEU A 1 96 ? -7.167 3.366 -11.719 1.00 89.31 96 LEU A O 1
ATOM 703 N N . TRP A 1 97 ? -7.801 3.516 -13.865 1.00 88.62 97 TRP A N 1
ATOM 704 C CA . TRP A 1 97 ? -8.310 4.875 -13.742 1.00 88.62 97 TRP A CA 1
ATOM 705 C C . TRP A 1 97 ? -9.536 4.951 -12.819 1.00 88.62 97 TRP A C 1
ATOM 707 O O . TRP A 1 97 ? -9.589 5.815 -11.937 1.00 88.62 97 TRP A O 1
ATOM 717 N N . ASP A 1 98 ? -10.473 4.012 -12.971 1.00 88.56 98 ASP A N 1
ATOM 718 C CA . ASP A 1 98 ? -11.662 3.884 -12.127 1.00 88.56 98 ASP A CA 1
ATOM 719 C C . ASP A 1 98 ? -11.257 3.549 -10.672 1.00 88.56 98 ASP A C 1
ATOM 721 O O . ASP A 1 98 ? -11.733 4.188 -9.724 1.00 88.56 98 ASP A O 1
ATOM 725 N N . ALA A 1 99 ? -10.288 2.645 -10.478 1.00 91.38 99 ALA A N 1
ATOM 726 C CA . ALA A 1 99 ? -9.756 2.287 -9.159 1.00 91.38 99 ALA A CA 1
ATOM 727 C C . ALA A 1 99 ? -8.952 3.421 -8.489 1.00 91.38 99 ALA A C 1
ATOM 729 O O . ALA A 1 99 ? -8.988 3.576 -7.264 1.00 91.38 99 ALA A O 1
ATOM 730 N N . ALA A 1 100 ? -8.265 4.276 -9.255 1.00 91.00 100 ALA A N 1
ATOM 731 C CA . ALA A 1 100 ? -7.342 5.287 -8.727 1.00 91.00 100 ALA A CA 1
ATOM 732 C C . ALA A 1 100 ? -8.001 6.298 -7.775 1.00 91.00 100 ALA A C 1
ATOM 734 O O . ALA A 1 100 ? -7.348 6.860 -6.888 1.00 91.00 100 ALA A O 1
ATOM 735 N N . ARG A 1 101 ? -9.296 6.600 -7.945 1.00 90.06 101 ARG A N 1
ATOM 736 C CA . ARG A 1 101 ? -10.012 7.471 -6.997 1.00 90.06 101 ARG A CA 1
ATOM 737 C C . ARG A 1 101 ? -10.217 6.777 -5.649 1.00 90.06 101 ARG A C 1
ATOM 739 O O . ARG A 1 101 ? -9.968 7.414 -4.626 1.00 90.06 101 ARG A O 1
ATOM 746 N N . ALA A 1 102 ? -10.641 5.516 -5.659 1.00 92.44 102 ALA A N 1
ATOM 747 C CA . ALA A 1 102 ? -10.859 4.726 -4.451 1.00 92.44 102 ALA A CA 1
ATOM 748 C C . ALA A 1 102 ? -9.537 4.462 -3.716 1.00 92.44 102 ALA A C 1
ATOM 750 O O . ALA A 1 102 ? -9.432 4.772 -2.531 1.00 92.44 102 ALA A O 1
ATOM 751 N N . ILE A 1 103 ? -8.493 4.046 -4.442 1.00 94.31 103 ILE A N 1
ATOM 752 C CA . ILE A 1 103 ? -7.146 3.813 -3.897 1.00 94.31 103 ILE A CA 1
ATOM 753 C C . ILE A 1 103 ? -6.617 5.058 -3.172 1.00 94.31 103 ILE A C 1
ATOM 755 O O . ILE A 1 103 ? -6.150 4.964 -2.040 1.00 94.31 103 ILE A O 1
ATOM 759 N N . ARG A 1 104 ? -6.750 6.256 -3.764 1.00 92.69 104 ARG A N 1
ATOM 760 C CA . ARG A 1 104 ? -6.340 7.512 -3.104 1.00 92.69 104 ARG A CA 1
ATOM 761 C C . ARG A 1 104 ? -7.143 7.823 -1.841 1.00 92.69 104 ARG A C 1
ATOM 763 O O . ARG A 1 104 ? -6.608 8.439 -0.921 1.00 92.69 104 ARG A O 1
ATOM 770 N N . GLY A 1 105 ? -8.423 7.456 -1.813 1.00 92.38 105 GLY A N 1
ATOM 771 C CA . GLY A 1 105 ? -9.266 7.584 -0.624 1.00 92.38 105 GLY A CA 1
ATOM 772 C C . GLY A 1 105 ? -8.761 6.699 0.513 1.00 92.38 105 GLY A C 1
ATOM 773 O O . GLY A 1 105 ? -8.542 7.200 1.616 1.00 92.38 105 GLY A O 1
ATOM 774 N N . VAL A 1 106 ? -8.506 5.424 0.210 1.00 94.38 106 VAL A N 1
ATOM 775 C CA . VAL A 1 106 ? -7.973 4.437 1.156 1.00 94.38 106 VAL A CA 1
ATOM 776 C C . VAL A 1 106 ? -6.596 4.862 1.667 1.00 94.38 106 VAL A C 1
ATOM 778 O O . VAL A 1 106 ? -6.410 4.980 2.877 1.00 94.38 106 VAL A O 1
ATOM 781 N N . ALA A 1 107 ? -5.664 5.190 0.767 1.00 92.62 107 ALA A N 1
ATOM 782 C CA . ALA A 1 107 ? -4.306 5.605 1.123 1.00 92.62 107 ALA A CA 1
ATOM 783 C C . ALA A 1 107 ? -4.300 6.800 2.088 1.00 92.62 107 ALA A C 1
ATOM 785 O O . ALA A 1 107 ? -3.658 6.749 3.132 1.00 92.62 107 ALA A O 1
ATOM 786 N N . ARG A 1 108 ? -5.121 7.828 1.823 1.00 92.06 108 ARG A N 1
ATOM 787 C CA . ARG A 1 108 ? -5.246 8.984 2.724 1.00 92.06 108 ARG A CA 1
ATOM 788 C C . ARG A 1 108 ? -5.738 8.590 4.117 1.00 92.06 108 ARG A C 1
ATOM 790 O O . ARG A 1 108 ? -5.312 9.176 5.109 1.00 92.06 108 ARG A O 1
ATOM 797 N N . THR A 1 109 ? -6.663 7.638 4.219 1.00 92.81 109 THR A N 1
ATOM 798 C CA . THR A 1 109 ? -7.110 7.148 5.528 1.00 92.81 109 THR A CA 1
ATOM 799 C C . THR A 1 109 ? -5.988 6.426 6.259 1.00 92.81 109 THR A C 1
ATOM 801 O O . THR A 1 109 ? -5.832 6.660 7.457 1.00 92.81 109 THR A O 1
ATOM 804 N N . ILE A 1 110 ? -5.178 5.627 5.564 1.00 92.06 110 ILE A N 1
ATOM 805 C CA . ILE A 1 110 ? -4.023 4.935 6.151 1.00 92.06 110 ILE A CA 1
ATOM 806 C C . ILE A 1 110 ? -2.945 5.918 6.606 1.00 92.06 110 ILE A C 1
ATOM 808 O O . ILE A 1 110 ? -2.471 5.794 7.734 1.00 92.06 110 ILE A O 1
ATOM 812 N N . ASP A 1 111 ? -2.637 6.952 5.823 1.00 88.88 111 ASP A N 1
ATOM 813 C CA . ASP A 1 111 ? -1.672 7.994 6.209 1.00 88.88 111 ASP A CA 1
ATOM 814 C C . ASP A 1 111 ? -2.072 8.695 7.523 1.00 88.88 111 ASP A C 1
ATOM 816 O O . ASP A 1 111 ? -1.233 9.032 8.367 1.00 88.88 111 ASP A O 1
ATOM 820 N N . ASN A 1 112 ? -3.383 8.841 7.751 1.00 88.69 112 ASN A N 1
ATOM 821 C CA . ASN A 1 112 ? -3.936 9.432 8.970 1.00 88.69 112 ASN A CA 1
ATOM 822 C C . ASN A 1 112 ? -3.838 8.522 10.211 1.00 88.69 112 ASN A C 1
ATOM 824 O O . ASN A 1 112 ? -4.101 8.996 11.319 1.00 88.69 112 ASN A O 1
ATOM 828 N N . SER A 1 113 ? -3.443 7.249 10.075 1.00 89.81 113 SER A N 1
ATOM 829 C CA . SER A 1 113 ? -3.271 6.325 11.213 1.00 89.81 113 SER A CA 1
ATOM 830 C C . SER A 1 113 ? -2.272 6.860 12.245 1.00 89.81 113 SER A C 1
ATOM 832 O O . SER A 1 113 ? -2.503 6.777 13.452 1.00 89.81 113 SER A O 1
ATOM 834 N N . SER A 1 114 ? -1.194 7.497 11.781 1.00 86.94 114 SER A N 1
ATOM 835 C CA . SER A 1 114 ? -0.173 8.118 12.630 1.00 86.94 114 SER A CA 1
ATOM 836 C C . SER A 1 114 ? -0.746 9.225 13.525 1.00 86.94 114 SER A C 1
ATOM 838 O O . SER A 1 114 ? -0.395 9.321 14.703 1.00 86.94 114 SER A O 1
ATOM 840 N N . SER A 1 115 ? -1.679 10.019 12.994 1.00 88.62 115 SER A N 1
ATOM 841 C CA . SER A 1 115 ? -2.376 11.074 13.732 1.00 88.62 115 SER A CA 1
ATOM 842 C C . SER A 1 115 ? -3.297 10.496 14.807 1.00 88.62 115 SER A C 1
ATOM 844 O O . SER A 1 115 ? -3.309 11.003 15.927 1.00 88.62 115 SER A O 1
ATOM 846 N N . VAL A 1 116 ? -3.988 9.392 14.513 1.00 90.31 116 VAL A N 1
ATOM 847 C CA . VAL A 1 116 ? -4.824 8.668 15.486 1.00 90.31 116 VAL A CA 1
ATOM 848 C C . VAL A 1 116 ? -3.978 8.134 16.638 1.00 90.31 116 VAL A C 1
ATOM 850 O O . VAL A 1 116 ? -4.296 8.362 17.803 1.00 90.31 116 VAL A O 1
ATOM 853 N N . VAL A 1 117 ? -2.846 7.500 16.327 1.00 88.69 117 VAL A N 1
ATOM 854 C CA . VAL A 1 117 ? -1.889 7.019 17.334 1.00 88.69 117 VAL A CA 1
ATOM 855 C C . VAL A 1 117 ? -1.335 8.172 18.178 1.00 88.69 117 VAL A C 1
ATOM 857 O O . VAL A 1 117 ? -1.170 8.027 19.391 1.00 88.69 117 VAL A O 1
ATOM 860 N N . ALA A 1 118 ? -1.026 9.316 17.565 1.00 86.25 118 ALA A N 1
ATOM 861 C CA . ALA A 1 118 ? -0.547 10.491 18.285 1.00 86.25 118 ALA A CA 1
ATOM 862 C C . ALA A 1 118 ? -1.623 11.064 19.221 1.00 86.25 118 ALA A C 1
ATOM 864 O O . ALA A 1 118 ? -1.318 11.350 20.379 1.00 86.25 118 ALA A O 1
ATOM 865 N N . GLY A 1 119 ? -2.874 11.165 18.755 1.00 86.62 119 GLY A N 1
ATOM 866 C CA . GLY A 1 119 ? -4.022 11.575 19.568 1.00 86.62 119 GLY A CA 1
ATOM 867 C C . GLY A 1 119 ? -4.248 10.642 20.759 1.00 86.62 119 GLY A C 1
ATOM 868 O O . GLY A 1 119 ? -4.326 11.104 21.895 1.00 86.62 119 GLY A O 1
ATOM 869 N N . TRP A 1 120 ? -4.213 9.328 20.519 1.00 87.38 120 TRP A N 1
ATOM 870 C CA . TRP A 1 120 ? -4.295 8.297 21.558 1.00 87.38 120 TRP A CA 1
ATOM 871 C C . TRP A 1 120 ? -3.223 8.470 22.643 1.00 87.38 120 TRP A C 1
ATOM 873 O O . TRP A 1 120 ? -3.513 8.458 23.839 1.00 87.38 120 TRP A O 1
ATOM 883 N N . ARG A 1 121 ? -1.963 8.683 22.236 1.00 83.94 121 ARG A N 1
ATOM 884 C CA . ARG A 1 121 ? -0.858 8.930 23.177 1.00 83.94 121 ARG A CA 1
ATOM 885 C C . ARG A 1 121 ? -1.011 10.251 23.927 1.00 83.94 121 ARG A C 1
ATOM 887 O O . ARG A 1 121 ? -0.678 10.303 25.106 1.00 83.94 121 ARG A O 1
ATOM 894 N N . GLY A 1 122 ? -1.499 11.299 23.262 1.00 83.56 122 GLY A N 1
ATOM 895 C CA . GLY A 1 122 ? -1.725 12.616 23.863 1.00 83.56 122 GLY A CA 1
ATOM 896 C C . GLY A 1 122 ? -2.766 12.603 24.985 1.00 83.56 122 GLY A C 1
ATOM 897 O O . GLY A 1 122 ? -2.651 13.382 25.928 1.00 83.56 122 GLY A O 1
ATOM 898 N N . LEU A 1 123 ? -3.731 11.682 24.922 1.00 81.25 123 LEU A N 1
ATOM 899 C CA . LEU A 1 123 ? -4.738 11.461 25.965 1.00 81.25 123 LEU A CA 1
ATOM 900 C C . LEU A 1 123 ? -4.297 10.478 27.064 1.00 81.25 123 LEU A C 1
ATOM 902 O O . LEU A 1 123 ? -5.054 10.229 28.003 1.00 81.25 123 LEU A O 1
ATOM 906 N N . TYR A 1 124 ? -3.071 9.946 26.986 1.00 77.38 124 TYR A N 1
ATOM 907 C CA . TYR A 1 124 ? -2.553 8.923 27.903 1.00 77.38 124 TYR A CA 1
ATOM 908 C C . TYR A 1 124 ? -3.424 7.653 27.945 1.00 77.38 124 TYR A C 1
ATOM 910 O O . TYR A 1 124 ? -3.552 7.011 28.988 1.00 77.38 124 TYR A O 1
ATOM 918 N N . CYS A 1 125 ? -4.024 7.290 26.809 1.00 78.62 125 CYS A N 1
ATOM 919 C CA . CYS A 1 125 ? -4.834 6.084 26.680 1.00 78.62 125 CYS A CA 1
ATOM 920 C C . CYS A 1 125 ? -3.989 4.802 26.878 1.00 78.62 125 CYS A C 1
ATOM 922 O O . CYS A 1 125 ? -2.792 4.793 26.554 1.00 78.62 125 CYS A O 1
ATOM 924 N N . PRO A 1 126 ? -4.585 3.706 27.388 1.00 72.81 126 PRO A N 1
ATOM 925 C CA . PRO A 1 126 ? -3.861 2.469 27.684 1.00 72.81 126 PRO A CA 1
ATOM 926 C C . PRO A 1 126 ? -3.295 1.794 26.421 1.00 72.81 126 PRO A C 1
ATOM 928 O O . PRO A 1 126 ? -3.758 2.019 25.307 1.00 72.81 126 PRO A O 1
ATOM 931 N N . SER A 1 127 ? -2.268 0.955 26.579 1.00 69.88 127 SER A N 1
ATOM 932 C CA . SER A 1 127 ? -1.766 0.071 25.511 1.00 69.88 127 SER A CA 1
ATOM 933 C C . SER A 1 127 ? -2.208 -1.367 25.752 1.00 69.88 127 SER A C 1
ATOM 935 O O . SER A 1 127 ? -2.333 -1.766 26.907 1.00 69.88 127 SER A O 1
ATOM 937 N N . ALA A 1 128 ? -2.351 -2.177 24.701 1.00 60.03 128 ALA A N 1
ATOM 938 C CA . ALA A 1 128 ? -2.833 -3.554 24.825 1.00 60.03 128 ALA A CA 1
ATOM 939 C C . ALA A 1 128 ? -1.835 -4.491 25.517 1.00 60.03 128 ALA A C 1
ATOM 941 O O . ALA A 1 128 ? -2.196 -5.594 25.923 1.00 60.03 128 ALA A O 1
ATOM 942 N N . ARG A 1 129 ? -0.566 -4.082 25.663 1.00 55.19 129 ARG A N 1
ATOM 943 C CA . ARG A 1 129 ? 0.397 -4.829 26.476 1.00 55.19 129 ARG A CA 1
ATOM 944 C C . ARG A 1 129 ? 0.082 -4.617 27.958 1.00 55.19 129 ARG A C 1
ATOM 946 O O . ARG A 1 129 ? 0.269 -3.497 28.437 1.00 55.19 129 ARG A O 1
ATOM 953 N N . PRO A 1 130 ? -0.316 -5.668 28.697 1.00 46.91 130 PRO A N 1
ATOM 954 C CA . PRO A 1 130 ? -0.527 -5.547 30.125 1.00 46.91 130 PRO A CA 1
ATOM 955 C C . PRO A 1 130 ? 0.835 -5.294 30.762 1.00 46.91 130 PRO A C 1
ATOM 957 O O . PRO A 1 130 ? 1.737 -6.133 30.703 1.00 46.91 130 PRO A O 1
ATOM 960 N N . THR A 1 131 ? 1.017 -4.135 31.383 1.00 43.50 131 THR A N 1
ATOM 961 C CA . THR A 1 131 ? 2.134 -3.909 32.300 1.00 43.50 131 THR A CA 1
ATOM 962 C C . THR A 1 131 ? 1.878 -4.698 33.583 1.00 43.50 131 THR A C 1
ATOM 964 O O . THR A 1 131 ? 1.588 -4.104 34.606 1.00 43.50 131 THR A O 1
ATOM 967 N N . GLY A 1 132 ? 1.918 -6.033 33.507 1.00 38.72 132 GLY A N 1
ATOM 968 C CA . GLY A 1 132 ? 2.133 -7.001 34.594 1.00 38.72 132 GLY A CA 1
ATOM 969 C C . GLY A 1 132 ? 1.335 -6.915 35.905 1.00 38.72 132 GLY A C 1
ATOM 970 O O . GLY A 1 132 ? 1.599 -7.727 36.785 1.00 38.72 132 GLY A O 1
ATOM 971 N N . ALA A 1 133 ? 0.408 -5.982 36.098 1.00 38.94 133 ALA A N 1
ATOM 972 C CA . ALA A 1 133 ? -0.198 -5.741 37.399 1.00 38.94 133 ALA A CA 1
ATOM 973 C C . ALA A 1 133 ? -1.571 -5.080 37.264 1.00 38.94 133 ALA A C 1
ATOM 975 O O . ALA A 1 133 ? -1.668 -3.858 37.241 1.00 38.94 133 ALA A O 1
ATOM 976 N N . ALA A 1 134 ? -2.605 -5.912 37.185 1.00 39.78 134 ALA A N 1
ATOM 977 C CA . ALA A 1 134 ? -3.895 -5.788 37.871 1.00 39.78 134 ALA A CA 1
ATOM 978 C C . ALA A 1 134 ? -4.879 -6.715 37.147 1.00 39.78 134 ALA A C 1
ATOM 980 O O . ALA A 1 134 ? -4.955 -6.682 35.930 1.00 39.78 134 ALA A O 1
ATOM 981 N N . GLY A 1 135 ? -5.569 -7.589 37.878 1.00 43.69 135 GLY A N 1
ATOM 982 C CA . GLY A 1 135 ? -6.753 -8.258 37.343 1.00 43.69 135 GLY A CA 1
ATOM 983 C C . GLY A 1 135 ? -7.946 -7.335 37.548 1.00 43.69 135 GLY A C 1
ATOM 984 O O . GLY A 1 135 ? -8.251 -7.025 38.702 1.00 43.69 135 GLY A O 1
ATOM 985 N N . LEU A 1 136 ? -8.587 -6.877 36.471 1.00 45.88 136 LEU A N 1
ATOM 986 C CA . LEU A 1 136 ? -9.762 -6.005 36.537 1.00 45.88 136 LEU A CA 1
ATOM 987 C C . LEU A 1 136 ? -10.863 -6.552 35.612 1.00 45.88 136 LEU A C 1
ATOM 989 O O . LEU A 1 136 ? -11.139 -6.031 34.535 1.00 45.88 136 LEU A O 1
ATOM 993 N N . ASP A 1 137 ? -11.541 -7.607 36.055 1.00 41.03 137 ASP A N 1
ATOM 994 C CA . ASP A 1 137 ? -12.643 -8.219 35.312 1.00 41.03 137 ASP A CA 1
ATOM 995 C C . ASP A 1 137 ? -13.792 -7.220 35.046 1.00 41.03 137 ASP A C 1
ATOM 997 O O . ASP A 1 137 ? -14.473 -6.763 35.963 1.00 41.03 137 ASP A O 1
ATOM 1001 N N . GLY A 1 138 ? -14.024 -6.898 33.767 1.00 43.59 138 GLY A N 1
ATOM 1002 C CA . GLY A 1 138 ? -15.232 -6.219 33.276 1.00 43.59 138 GLY A CA 1
ATOM 1003 C C . GLY A 1 138 ? -14.955 -5.017 32.373 1.00 43.59 138 GLY A C 1
ATOM 1004 O O . GLY A 1 138 ? -15.220 -5.081 31.175 1.00 43.59 138 GLY A O 1
ATOM 1005 N N . GLN A 1 139 ? -14.387 -3.943 32.927 1.00 48.62 139 GLN A N 1
ATOM 1006 C CA . GLN A 1 139 ? -14.108 -2.685 32.213 1.00 48.62 139 GLN A CA 1
ATOM 1007 C C . GLN A 1 139 ? -12.782 -2.734 31.426 1.00 48.62 139 GLN A C 1
ATOM 1009 O O . GLN A 1 139 ? -12.678 -2.115 30.368 1.00 48.62 139 GLN A O 1
ATOM 1014 N N . GLU A 1 140 ? -11.835 -3.598 31.835 1.00 53.34 140 GLU A N 1
ATOM 1015 C CA . GLU A 1 140 ? -10.640 -3.942 31.038 1.00 53.34 140 GLU A CA 1
ATOM 1016 C C . GLU A 1 140 ? -10.992 -4.444 29.638 1.00 53.34 140 GLU A C 1
ATOM 1018 O O . GLU A 1 140 ? -10.181 -4.307 28.728 1.00 53.34 140 GLU A O 1
ATOM 1023 N N . ARG A 1 141 ? -12.187 -5.018 29.429 1.00 64.31 141 ARG A N 1
ATOM 1024 C CA . ARG A 1 141 ? -12.558 -5.552 28.115 1.00 64.31 141 ARG A CA 1
ATOM 1025 C C . ARG A 1 141 ? -12.658 -4.455 27.066 1.00 64.31 141 ARG A C 1
ATOM 1027 O O . ARG A 1 141 ? -12.070 -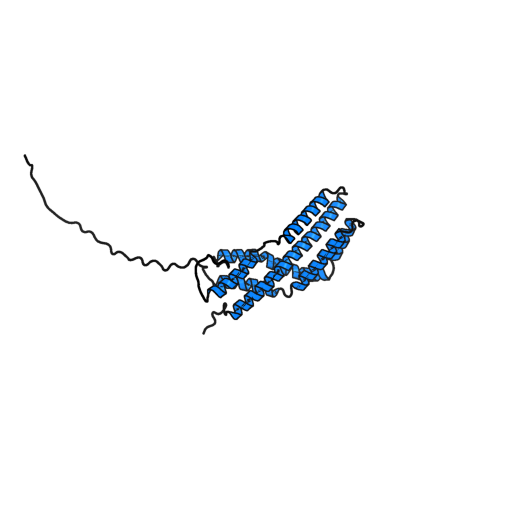4.622 26.008 1.00 64.31 141 ARG A O 1
ATOM 1034 N N . CYS A 1 142 ? -13.367 -3.364 27.339 1.00 70.69 142 CYS A N 1
ATOM 1035 C CA . CYS A 1 142 ? -13.618 -2.325 26.341 1.00 70.69 142 CYS A CA 1
ATOM 1036 C C . CYS A 1 142 ? -12.334 -1.558 25.996 1.00 70.69 142 CYS A C 1
ATOM 1038 O O . CYS A 1 142 ? -11.962 -1.475 24.826 1.00 70.69 142 CYS A O 1
ATOM 1040 N N . ASP A 1 143 ? -11.594 -1.106 27.006 1.00 72.62 143 ASP A N 1
ATOM 1041 C CA . ASP A 1 143 ? -10.335 -0.384 26.796 1.00 72.62 143 ASP A CA 1
ATOM 1042 C C . ASP A 1 143 ? -9.265 -1.261 26.132 1.00 72.62 143 ASP A C 1
ATOM 1044 O O . ASP A 1 143 ? -8.481 -0.783 25.312 1.00 72.62 143 ASP A O 1
ATOM 1048 N N . ALA A 1 144 ? -9.251 -2.569 26.414 1.00 77.44 144 ALA A N 1
ATOM 1049 C CA . ALA A 1 144 ? -8.358 -3.492 25.724 1.00 77.44 144 ALA A CA 1
ATOM 1050 C C . ALA A 1 144 ? -8.716 -3.663 24.241 1.00 77.44 144 ALA A C 1
ATOM 1052 O O . ALA A 1 144 ? -7.809 -3.868 23.433 1.00 77.44 144 ALA A O 1
ATOM 1053 N N . LEU A 1 145 ? -9.996 -3.577 23.851 1.00 80.44 145 LEU A N 1
ATOM 1054 C CA . LEU A 1 145 ? -10.401 -3.656 22.441 1.00 80.44 145 LEU A CA 1
ATOM 1055 C C . LEU A 1 145 ? -9.838 -2.478 21.643 1.00 80.44 145 LEU A C 1
ATOM 1057 O O . LEU A 1 145 ? -9.168 -2.683 20.627 1.00 80.44 145 LEU A O 1
ATOM 1061 N N . SER A 1 146 ? -10.068 -1.258 22.128 1.00 83.00 146 SER A N 1
ATOM 1062 C CA . SER A 1 146 ? -9.592 -0.030 21.489 1.00 83.00 146 SER A CA 1
ATOM 1063 C C . SER A 1 146 ? -8.062 0.056 21.514 1.00 83.00 146 SER A C 1
ATOM 1065 O O . SER A 1 146 ? -7.451 0.333 20.480 1.00 83.00 146 SER A O 1
ATOM 1067 N N . ALA A 1 147 ? -7.423 -0.308 22.630 1.00 83.38 147 ALA A N 1
ATOM 1068 C CA . ALA A 1 147 ? -5.966 -0.375 22.723 1.00 83.38 147 ALA A CA 1
ATOM 1069 C C . ALA A 1 147 ? -5.360 -1.417 21.769 1.00 83.38 147 ALA A C 1
ATOM 1071 O O . ALA A 1 147 ? -4.330 -1.152 21.152 1.00 83.38 147 ALA A O 1
ATOM 1072 N N . THR A 1 148 ? -5.996 -2.585 21.602 1.00 85.69 148 THR A N 1
ATOM 1073 C CA . THR A 1 148 ? -5.531 -3.630 20.670 1.00 85.69 148 THR A CA 1
ATOM 1074 C C . THR A 1 148 ? -5.589 -3.136 19.234 1.00 85.69 148 THR A C 1
ATOM 1076 O O . THR A 1 148 ? -4.632 -3.316 18.483 1.00 85.69 148 THR A O 1
ATOM 1079 N N . PHE A 1 149 ? -6.688 -2.489 18.850 1.00 89.19 149 PHE A N 1
ATOM 1080 C CA . PHE A 1 149 ? -6.835 -1.921 17.516 1.00 89.19 149 PHE A CA 1
ATOM 1081 C C . PHE A 1 149 ? -5.806 -0.812 17.247 1.00 89.19 149 PHE A C 1
ATOM 1083 O O . PHE A 1 149 ? -5.120 -0.842 16.227 1.00 89.19 149 PHE A O 1
ATOM 1090 N N . VAL A 1 150 ? -5.616 0.128 18.178 1.00 87.62 150 VAL A N 1
ATOM 1091 C CA . VAL A 1 150 ? -4.620 1.202 18.013 1.00 87.62 150 VAL A CA 1
ATOM 1092 C C . VAL A 1 150 ? -3.188 0.665 18.026 1.00 87.62 150 VAL A C 1
ATOM 1094 O O . VAL A 1 150 ? -2.338 1.159 17.284 1.00 87.62 150 VAL A O 1
ATOM 1097 N N . ASP A 1 151 ? -2.898 -0.381 18.799 1.00 85.19 151 ASP A N 1
ATOM 1098 C CA . ASP A 1 151 ? -1.606 -1.059 18.711 1.00 85.19 151 ASP A CA 1
ATOM 1099 C C . ASP A 1 151 ? -1.411 -1.728 17.347 1.00 85.19 151 ASP A C 1
ATOM 1101 O O . ASP A 1 151 ? -0.301 -1.673 16.818 1.00 85.19 151 ASP A O 1
ATOM 1105 N N . GLN A 1 152 ? -2.465 -2.253 16.711 1.00 84.94 152 GLN A N 1
ATOM 1106 C CA . GLN A 1 152 ? -2.358 -2.684 15.319 1.00 84.94 152 GLN A CA 1
ATOM 1107 C C . GLN A 1 152 ? -1.992 -1.517 14.408 1.00 84.94 152 GLN A C 1
ATOM 1109 O O . GLN A 1 152 ? -1.059 -1.696 13.638 1.00 84.94 152 GLN A O 1
ATOM 1114 N N . LEU A 1 153 ? -2.597 -0.326 14.544 1.00 86.88 153 LEU A N 1
ATOM 1115 C CA . LEU A 1 153 ? -2.227 0.868 13.755 1.00 86.88 153 LEU A CA 1
ATOM 1116 C C . LEU A 1 153 ? -0.742 1.235 13.884 1.00 86.88 153 LEU A C 1
ATOM 1118 O O . LEU A 1 153 ? -0.125 1.662 12.914 1.00 86.88 153 LEU A O 1
ATOM 1122 N N . ARG A 1 154 ? -0.160 1.047 15.075 1.00 77.81 154 ARG A N 1
ATOM 1123 C CA . ARG A 1 154 ? 1.253 1.348 15.368 1.00 77.81 154 ARG A CA 1
ATOM 1124 C C . ARG A 1 154 ? 2.240 0.388 14.727 1.00 77.81 154 ARG A C 1
ATOM 1126 O O . ARG A 1 154 ? 3.399 0.761 14.549 1.00 77.81 154 ARG A O 1
ATOM 1133 N N . ILE A 1 155 ? 1.835 -0.859 14.504 1.00 66.31 155 ILE A N 1
ATOM 1134 C CA . ILE A 1 155 ? 2.712 -1.895 13.962 1.00 66.31 155 ILE A CA 1
ATOM 1135 C C . ILE A 1 155 ? 2.804 -1.671 12.457 1.00 66.31 155 ILE A C 1
ATOM 1137 O O . ILE A 1 155 ? 2.087 -2.290 11.678 1.00 66.31 155 ILE A O 1
ATOM 1141 N N . ASP A 1 156 ? 3.697 -0.771 12.065 1.00 65.25 156 ASP A N 1
ATOM 1142 C CA . ASP A 1 156 ? 4.209 -0.694 10.702 1.00 65.25 156 ASP A CA 1
ATOM 1143 C C . ASP A 1 156 ? 5.528 -1.467 10.669 1.00 65.25 156 ASP A C 1
ATOM 1145 O O . ASP A 1 156 ? 6.621 -0.910 10.765 1.00 65.25 156 ASP A O 1
ATOM 1149 N N . ASN A 1 157 ? 5.412 -2.794 10.742 1.00 63.12 157 ASN A N 1
ATOM 1150 C CA . ASN A 1 157 ? 6.565 -3.676 10.835 1.00 63.12 157 ASN A CA 1
ATOM 1151 C C . ASN A 1 157 ? 6.618 -4.495 9.547 1.00 63.12 157 ASN A C 1
ATOM 1153 O O . ASN A 1 157 ? 5.929 -5.518 9.466 1.00 63.12 157 ASN A O 1
ATOM 1157 N N . PRO A 1 158 ? 7.364 -4.022 8.532 1.00 71.75 158 PRO A N 1
ATOM 1158 C CA . PRO A 1 158 ? 7.375 -4.672 7.239 1.00 71.75 158 PRO A CA 1
ATOM 1159 C C . PRO A 1 158 ? 7.833 -6.115 7.410 1.00 71.75 158 PRO A C 1
ATOM 1161 O O . PRO A 1 158 ? 8.805 -6.406 8.119 1.00 71.75 158 PRO A O 1
ATOM 1164 N N . ALA A 1 159 ? 7.117 -7.038 6.778 1.00 81.38 159 ALA A N 1
ATOM 1165 C CA . ALA A 1 159 ? 7.475 -8.442 6.849 1.00 81.38 159 ALA A CA 1
ATOM 1166 C C . ALA A 1 159 ? 8.895 -8.634 6.280 1.00 81.38 159 ALA A C 1
ATOM 1168 O O . ALA A 1 159 ? 9.289 -7.933 5.344 1.00 81.38 159 ALA A O 1
ATOM 1169 N N . PRO A 1 160 ? 9.671 -9.637 6.732 1.00 85.50 160 PRO A N 1
ATOM 1170 C CA . PRO A 1 160 ? 10.991 -9.911 6.157 1.00 85.50 160 PRO A CA 1
ATOM 1171 C C . PRO A 1 160 ? 10.977 -10.118 4.633 1.00 85.50 160 PRO A C 1
ATOM 1173 O O . PRO A 1 160 ? 11.993 -9.945 3.963 1.00 85.50 160 PRO A O 1
ATOM 1176 N N . ARG A 1 161 ? 9.835 -10.519 4.056 1.00 86.75 161 ARG A N 1
ATOM 1177 C CA . ARG A 1 161 ? 9.650 -10.567 2.600 1.00 86.75 161 ARG A CA 1
ATOM 1178 C C . ARG A 1 161 ? 9.596 -9.166 1.983 1.00 86.75 161 ARG A C 1
ATOM 1180 O O . ARG A 1 161 ? 10.295 -8.931 1.011 1.00 86.75 161 ARG A O 1
ATOM 1187 N N . GLU A 1 162 ? 8.852 -8.244 2.581 1.00 86.69 162 GLU A N 1
ATOM 1188 C CA . GLU A 1 162 ? 8.691 -6.866 2.100 1.00 86.69 162 GLU A CA 1
ATOM 1189 C C . GLU A 1 162 ? 9.988 -6.065 2.195 1.00 86.69 162 GLU A C 1
ATOM 1191 O O . GLU A 1 162 ? 10.294 -5.282 1.300 1.00 86.69 162 GLU A O 1
ATOM 1196 N N . ILE A 1 163 ? 10.779 -6.290 3.251 1.00 88.25 163 ILE A N 1
ATOM 1197 C CA . ILE A 1 163 ? 12.119 -5.699 3.378 1.00 88.25 163 ILE A CA 1
ATOM 1198 C C . ILE A 1 163 ? 12.997 -6.159 2.209 1.00 88.25 163 ILE A C 1
ATOM 1200 O O . ILE A 1 163 ? 13.573 -5.328 1.514 1.00 88.25 163 ILE A O 1
ATOM 1204 N N . ARG A 1 164 ? 13.032 -7.470 1.932 1.00 91.06 164 ARG A N 1
ATOM 1205 C CA . ARG A 1 164 ? 13.795 -8.030 0.805 1.00 91.06 164 ARG A CA 1
ATOM 1206 C C . ARG A 1 164 ? 13.301 -7.525 -0.550 1.00 91.06 164 ARG A C 1
ATOM 1208 O O . ARG A 1 164 ? 14.114 -7.268 -1.428 1.00 91.06 164 ARG A O 1
ATOM 1215 N N . GLU A 1 165 ? 11.992 -7.369 -0.725 1.00 91.12 165 GLU A N 1
ATOM 1216 C CA . GLU A 1 165 ? 11.399 -6.806 -1.945 1.00 91.12 165 GLU A CA 1
ATOM 1217 C C . GLU A 1 165 ? 11.806 -5.331 -2.135 1.00 91.12 165 GLU A C 1
ATOM 1219 O O . GLU A 1 165 ? 12.206 -4.948 -3.235 1.00 91.12 165 GLU A O 1
ATOM 1224 N N . ARG A 1 166 ? 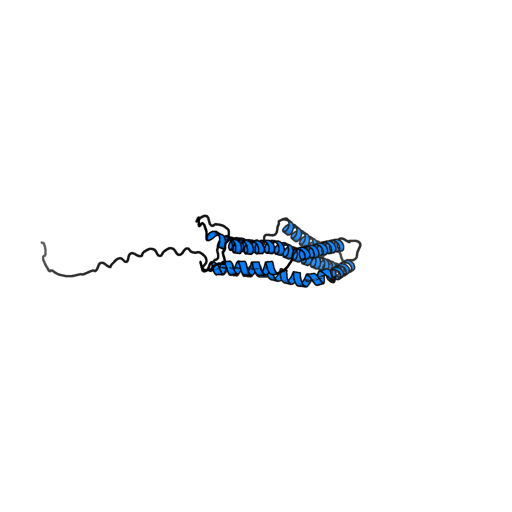11.805 -4.514 -1.068 1.00 89.56 166 ARG A N 1
ATOM 1225 C CA . ARG A 1 166 ? 12.312 -3.127 -1.112 1.00 89.56 166 ARG A CA 1
ATOM 1226 C C . ARG A 1 166 ? 13.806 -3.072 -1.435 1.00 89.56 166 ARG A C 1
ATOM 1228 O O . ARG A 1 166 ? 14.220 -2.288 -2.286 1.00 89.56 166 ARG A O 1
ATOM 1235 N N . GLU A 1 167 ? 14.612 -3.914 -0.792 1.00 93.06 167 GLU A N 1
ATOM 1236 C CA . GLU A 1 167 ? 16.053 -4.009 -1.056 1.00 93.06 167 GLU A CA 1
ATOM 1237 C C . GLU A 1 167 ? 16.342 -4.434 -2.500 1.00 93.06 167 GLU A C 1
ATOM 1239 O O . GLU A 1 167 ? 17.223 -3.863 -3.142 1.00 93.06 167 GLU A O 1
ATOM 1244 N N . ALA A 1 168 ? 15.579 -5.390 -3.039 1.00 93.69 168 ALA A N 1
ATOM 1245 C CA . ALA A 1 168 ? 15.701 -5.822 -4.427 1.00 93.69 168 ALA A CA 1
ATOM 1246 C C . ALA A 1 168 ? 15.395 -4.679 -5.407 1.00 93.69 168 ALA A C 1
ATOM 1248 O O . ALA A 1 168 ? 16.147 -4.479 -6.361 1.00 93.69 168 ALA A O 1
ATOM 1249 N N . ARG A 1 169 ? 14.350 -3.881 -5.143 1.00 93.12 169 ARG A N 1
ATOM 1250 C CA . ARG A 1 169 ? 14.022 -2.697 -5.955 1.00 93.12 169 ARG A CA 1
ATOM 1251 C C . ARG A 1 169 ? 15.110 -1.626 -5.882 1.00 93.12 169 ARG A C 1
ATOM 1253 O O . ARG A 1 169 ? 15.451 -1.046 -6.909 1.00 93.12 169 ARG A O 1
ATOM 1260 N N . GLU A 1 170 ? 15.704 -1.375 -4.717 1.00 94.25 170 GLU A N 1
ATOM 1261 C CA . GLU A 1 170 ? 16.832 -0.434 -4.628 1.00 94.25 170 GLU A CA 1
ATOM 1262 C C . GLU A 1 170 ? 18.076 -0.979 -5.351 1.00 94.25 170 GLU A C 1
ATOM 1264 O O . GLU A 1 170 ? 18.757 -0.244 -6.067 1.00 94.25 170 GLU A O 1
ATOM 1269 N N . ALA A 1 171 ? 18.360 -2.278 -5.243 1.00 95.69 171 ALA A N 1
ATOM 1270 C CA . ALA A 1 171 ? 19.452 -2.912 -5.981 1.00 95.69 171 ALA A CA 1
ATOM 1271 C C . ALA A 1 171 ? 19.250 -2.826 -7.507 1.00 95.69 171 ALA A C 1
ATOM 1273 O O . ALA A 1 171 ? 20.205 -2.562 -8.247 1.00 95.69 171 ALA A O 1
ATOM 1274 N N . GLU A 1 172 ? 18.013 -2.984 -7.981 1.00 94.94 172 GLU A N 1
ATOM 1275 C CA . GLU A 1 172 ? 17.634 -2.778 -9.381 1.00 94.94 172 GLU A CA 1
ATOM 1276 C C . GLU A 1 172 ? 17.928 -1.340 -9.826 1.00 94.94 172 GLU A C 1
ATOM 1278 O O . GLU A 1 172 ? 18.624 -1.131 -10.823 1.00 94.94 172 GLU A O 1
ATOM 1283 N N . ARG A 1 173 ? 17.518 -0.340 -9.037 1.00 96.94 173 ARG A N 1
ATOM 1284 C CA . ARG A 1 173 ? 17.823 1.073 -9.303 1.00 96.94 173 ARG A CA 1
ATOM 1285 C C . ARG A 1 173 ? 19.322 1.316 -9.459 1.00 96.94 173 ARG A C 1
ATOM 1287 O O . ARG A 1 173 ? 19.763 1.979 -10.401 1.00 96.94 173 ARG A O 1
ATOM 1294 N N . GLN A 1 174 ? 20.127 0.766 -8.551 1.00 97.25 174 GLN A N 1
ATOM 1295 C CA . GLN A 1 174 ? 21.586 0.882 -8.617 1.00 97.25 174 GLN A CA 1
ATOM 1296 C C . GLN A 1 174 ? 22.169 0.193 -9.853 1.00 97.25 174 GLN A C 1
ATOM 1298 O O . GLN A 1 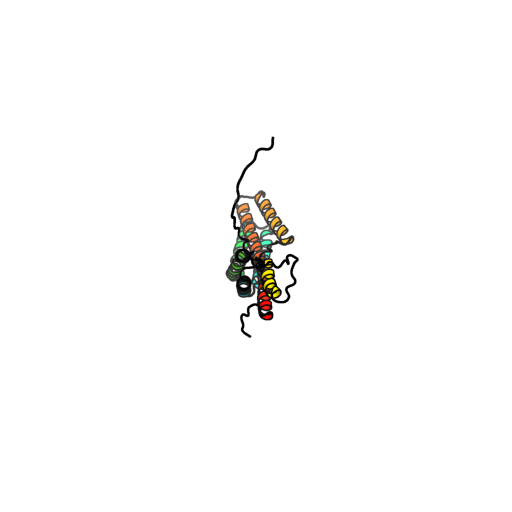174 ? 23.168 0.660 -10.403 1.00 97.25 174 GLN A O 1
ATOM 1303 N N . THR A 1 175 ? 21.551 -0.898 -10.302 1.00 95.88 175 THR A N 1
ATOM 1304 C CA . THR A 1 175 ? 21.936 -1.600 -11.530 1.00 95.88 175 THR A CA 1
ATOM 1305 C C . THR A 1 175 ? 21.674 -0.732 -12.758 1.00 95.88 175 THR A C 1
ATOM 1307 O O . THR A 1 175 ? 22.586 -0.543 -13.562 1.00 95.88 175 THR A O 1
ATOM 1310 N N . ILE A 1 176 ? 20.494 -0.107 -12.852 1.00 95.12 176 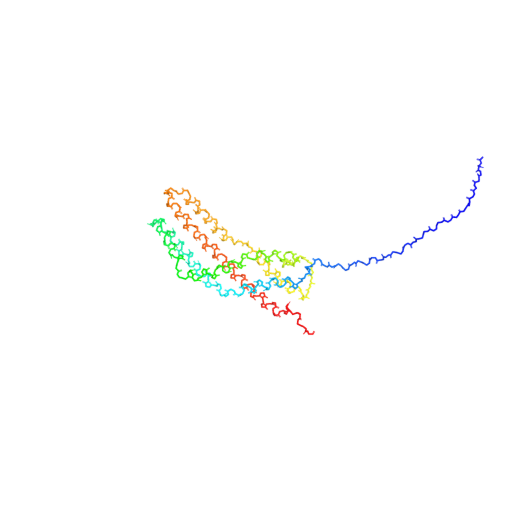ILE A N 1
ATOM 1311 C CA . ILE A 1 176 ? 20.142 0.829 -13.934 1.00 95.12 176 ILE A CA 1
ATOM 1312 C C . ILE A 1 176 ? 21.128 2.005 -13.983 1.00 95.12 176 ILE A C 1
ATOM 1314 O O . ILE A 1 176 ? 21.649 2.348 -15.045 1.00 95.12 176 ILE A O 1
ATOM 1318 N N . LEU A 1 177 ? 21.452 2.596 -12.828 1.00 95.94 177 LEU A N 1
ATOM 1319 C CA . LEU A 1 177 ? 22.376 3.734 -12.744 1.00 95.94 177 LEU A CA 1
ATOM 1320 C C . LEU A 1 177 ? 23.799 3.406 -13.215 1.00 95.94 177 LEU A C 1
ATOM 1322 O O . LEU A 1 177 ? 24.488 4.279 -13.746 1.00 95.94 177 LEU A O 1
ATOM 1326 N N . LYS A 1 178 ? 24.246 2.163 -13.012 1.00 95.94 178 LYS A N 1
ATOM 1327 C CA . LYS A 1 178 ? 25.588 1.691 -13.386 1.00 95.94 178 LYS A CA 1
ATOM 1328 C C . LYS A 1 178 ? 25.644 1.102 -14.796 1.00 95.94 178 LYS A C 1
ATOM 1330 O O . LYS A 1 178 ? 26.741 0.835 -15.290 1.00 95.94 178 LYS A O 1
ATOM 1335 N N . ALA A 1 179 ? 24.498 0.888 -15.440 1.00 92.62 179 ALA A N 1
ATOM 1336 C CA . ALA A 1 179 ? 24.424 0.280 -16.757 1.00 92.62 179 ALA A CA 1
ATOM 1337 C C . ALA A 1 179 ? 25.096 1.158 -17.826 1.00 92.62 179 ALA A C 1
ATOM 1339 O O . ALA A 1 179 ? 24.983 2.389 -17.844 1.00 92.62 179 ALA A O 1
ATOM 1340 N N . ARG A 1 180 ? 25.794 0.507 -1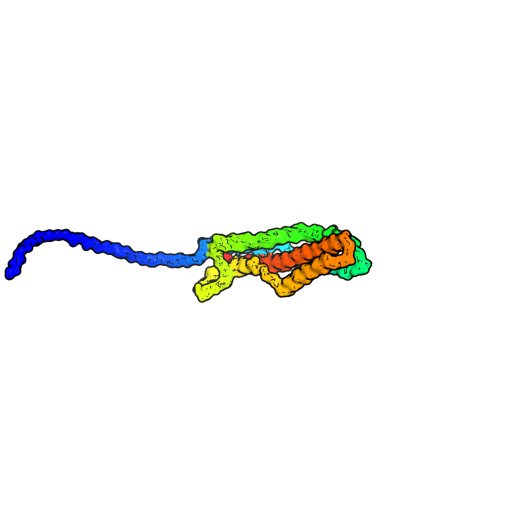8.763 1.00 93.19 180 ARG A N 1
ATOM 1341 C CA . ARG A 1 180 ? 26.435 1.173 -19.901 1.00 93.19 180 ARG A CA 1
ATOM 1342 C C . ARG A 1 180 ? 25.420 1.386 -21.029 1.00 93.19 180 ARG A C 1
ATOM 1344 O O . ARG A 1 180 ? 25.465 0.702 -22.044 1.00 93.19 180 ARG A O 1
ATOM 1351 N N . THR A 1 181 ? 24.519 2.339 -20.832 1.00 93.19 181 THR A N 1
ATOM 1352 C CA . THR A 1 181 ? 23.456 2.723 -21.777 1.00 93.19 181 THR A CA 1
ATOM 1353 C C . THR A 1 181 ? 23.544 4.206 -22.135 1.00 93.19 181 THR A C 1
ATOM 1355 O O . THR A 1 181 ? 24.354 4.949 -21.557 1.00 93.19 181 THR A O 1
ATOM 1358 N N . THR A 1 182 ? 22.728 4.655 -23.093 1.00 95.81 182 THR A N 1
ATOM 1359 C CA . THR A 1 182 ? 22.574 6.091 -23.342 1.00 95.81 182 THR A CA 1
ATOM 1360 C C . THR A 1 182 ? 21.899 6.770 -22.144 1.00 95.81 182 THR A C 1
ATOM 1362 O O . THR A 1 182 ? 21.292 6.119 -21.291 1.00 95.81 182 THR A O 1
ATOM 1365 N N . ARG A 1 183 ? 22.029 8.098 -22.044 1.00 95.62 183 ARG A N 1
ATOM 1366 C CA . ARG A 1 183 ? 21.366 8.860 -20.976 1.00 95.62 183 ARG A CA 1
ATOM 1367 C C . ARG A 1 183 ? 19.844 8.721 -21.057 1.00 95.62 183 ARG A C 1
ATOM 1369 O O . ARG A 1 183 ? 19.229 8.484 -20.031 1.00 95.62 183 ARG A O 1
ATOM 1376 N N . THR A 1 184 ? 19.279 8.833 -22.257 1.00 96.19 184 THR A N 1
ATOM 1377 C CA . THR A 1 184 ? 17.834 8.723 -22.487 1.00 96.19 184 THR A CA 1
ATOM 1378 C C . THR A 1 184 ? 17.313 7.353 -22.073 1.00 96.19 184 THR A C 1
ATOM 1380 O O . THR A 1 184 ? 16.425 7.289 -21.237 1.00 96.19 184 THR A O 1
ATOM 1383 N N . ASP A 1 185 ? 17.959 6.272 -22.522 1.00 96.31 185 ASP A N 1
ATOM 1384 C CA . ASP A 1 185 ? 17.564 4.912 -22.128 1.00 96.31 185 ASP A CA 1
ATOM 1385 C C . ASP A 1 185 ? 17.599 4.722 -20.610 1.00 96.31 185 ASP A C 1
ATOM 1387 O O . ASP A 1 185 ? 16.778 4.016 -20.035 1.00 96.31 185 ASP A O 1
ATOM 1391 N N . ARG A 1 186 ? 18.580 5.334 -19.936 1.00 97.19 186 ARG A N 1
ATOM 1392 C CA . ARG A 1 186 ? 18.677 5.276 -18.477 1.00 97.19 186 ARG A CA 1
ATOM 1393 C C . ARG A 1 186 ? 17.537 6.025 -17.802 1.00 97.19 186 ARG A C 1
ATOM 1395 O O . ARG A 1 186 ? 17.004 5.512 -16.825 1.00 97.19 186 ARG A O 1
ATOM 1402 N N . ASP A 1 187 ? 17.206 7.216 -18.288 1.00 97.94 187 ASP A N 1
ATOM 1403 C CA . ASP A 1 187 ? 16.104 8.017 -17.756 1.00 97.94 187 ASP A CA 1
ATOM 1404 C C . ASP A 1 187 ? 14.771 7.258 -17.936 1.00 97.94 187 ASP A C 1
ATOM 1406 O O . ASP A 1 187 ? 14.006 7.149 -16.978 1.00 97.94 187 ASP A O 1
ATOM 1410 N N . ASP A 1 188 ? 14.563 6.609 -19.088 1.00 98.00 188 ASP A N 1
ATOM 1411 C CA . ASP A 1 188 ? 13.381 5.778 -19.354 1.00 98.00 188 ASP A CA 1
ATOM 1412 C C . ASP A 1 188 ? 13.306 4.550 -18.425 1.00 98.00 188 ASP A C 1
ATOM 1414 O O . ASP A 1 188 ? 12.259 4.261 -17.842 1.00 98.00 188 ASP A O 1
ATOM 1418 N N . LEU A 1 189 ? 14.426 3.841 -18.224 1.00 96.94 189 LEU A N 1
ATOM 1419 C CA . LEU A 1 189 ? 14.497 2.706 -17.292 1.00 96.94 189 LEU A CA 1
ATOM 1420 C C . LEU A 1 189 ? 14.246 3.130 -15.839 1.00 96.94 189 LEU A C 1
ATOM 1422 O O . LEU A 1 189 ? 13.604 2.397 -15.086 1.00 96.94 189 LEU A O 1
ATOM 1426 N N . LEU A 1 190 ? 14.752 4.296 -15.427 1.00 98.00 190 LEU A N 1
ATOM 1427 C CA . LEU A 1 190 ? 14.514 4.833 -14.086 1.00 98.00 190 LEU A CA 1
ATOM 1428 C C . LEU A 1 190 ? 13.051 5.225 -13.886 1.00 98.00 190 LEU A C 1
ATOM 1430 O O . LEU A 1 190 ? 12.517 5.005 -12.801 1.00 98.00 190 LEU A O 1
ATOM 1434 N N . GLU A 1 191 ? 12.402 5.772 -14.908 1.00 98.25 191 GLU A N 1
ATOM 1435 C CA . GLU A 1 191 ? 10.980 6.099 -14.847 1.00 98.25 191 GLU A CA 1
ATOM 1436 C C . GLU A 1 191 ? 10.115 4.832 -14.784 1.00 98.25 191 GLU A C 1
ATOM 1438 O O . GLU A 1 191 ? 9.210 4.738 -13.952 1.00 98.25 191 GLU A O 1
ATOM 1443 N N . LEU A 1 192 ? 10.452 3.805 -15.568 1.00 97.44 192 LEU A N 1
ATOM 1444 C CA . LEU A 1 192 ? 9.797 2.498 -15.491 1.00 97.44 192 LEU A CA 1
ATOM 1445 C C . LEU A 1 192 ? 9.973 1.852 -14.105 1.00 97.44 192 LEU A C 1
ATOM 1447 O O . LEU A 1 192 ? 9.017 1.328 -13.525 1.00 97.44 192 LEU A O 1
ATOM 1451 N N . TRP A 1 193 ? 11.182 1.926 -13.539 1.00 97.50 193 TRP A N 1
ATOM 1452 C CA . TRP A 1 193 ? 11.461 1.492 -12.168 1.00 97.50 193 TRP A CA 1
ATOM 1453 C C . TRP A 1 193 ? 10.632 2.271 -11.136 1.00 97.50 193 TRP A C 1
ATOM 1455 O O . TRP A 1 193 ? 10.087 1.669 -10.205 1.00 97.50 193 TRP A O 1
ATOM 1465 N N . ARG A 1 194 ? 10.502 3.594 -11.306 1.00 98.00 194 ARG A N 1
ATOM 1466 C CA . ARG A 1 194 ? 9.715 4.461 -10.421 1.00 98.00 194 ARG A CA 1
ATOM 1467 C C . ARG A 1 194 ? 8.247 4.048 -10.430 1.00 98.00 194 ARG A C 1
ATOM 1469 O O . ARG A 1 194 ? 7.697 3.780 -9.370 1.00 98.00 194 ARG A O 1
ATOM 1476 N N . ILE A 1 195 ? 7.649 3.908 -11.614 1.00 97.12 195 ILE A N 1
ATOM 1477 C CA . ILE A 1 195 ? 6.255 3.473 -11.788 1.00 97.12 195 ILE A CA 1
ATOM 1478 C C . ILE A 1 195 ? 5.998 2.130 -11.092 1.00 97.12 195 ILE A C 1
ATOM 1480 O O . ILE A 1 195 ? 5.015 1.978 -10.367 1.00 97.12 195 ILE A O 1
ATOM 1484 N N . ARG A 1 196 ? 6.896 1.157 -11.275 1.00 96.81 196 ARG A N 1
ATOM 1485 C CA . ARG A 1 196 ? 6.793 -0.165 -10.637 1.00 96.81 196 ARG A CA 1
ATOM 1486 C C . ARG A 1 196 ? 6.919 -0.101 -9.120 1.00 96.81 196 ARG A C 1
ATOM 1488 O O . ARG A 1 196 ? 6.223 -0.826 -8.412 1.00 96.81 196 ARG A O 1
ATOM 1495 N N . THR A 1 197 ? 7.804 0.753 -8.622 1.00 96.69 197 THR A N 1
ATOM 1496 C CA . THR A 1 197 ? 7.995 0.955 -7.182 1.00 96.69 197 THR A CA 1
ATOM 1497 C C . THR A 1 197 ? 6.769 1.617 -6.559 1.00 96.69 197 THR A C 1
ATOM 1499 O O . THR A 1 197 ? 6.255 1.104 -5.569 1.00 96.69 197 THR A O 1
ATOM 1502 N N . ASP A 1 198 ? 6.221 2.654 -7.194 1.00 95.75 198 ASP A N 1
ATOM 1503 C CA . ASP A 1 198 ? 4.990 3.319 -6.755 1.00 95.75 198 ASP A CA 1
ATOM 1504 C C . ASP A 1 198 ? 3.797 2.346 -6.755 1.00 95.75 198 ASP A C 1
ATOM 1506 O O . ASP A 1 198 ? 2.991 2.330 -5.820 1.00 95.75 198 ASP A O 1
ATOM 1510 N N . ALA A 1 199 ? 3.693 1.493 -7.781 1.00 95.62 199 ALA A N 1
ATOM 1511 C CA . ALA A 1 199 ? 2.651 0.475 -7.872 1.00 95.62 199 ALA A CA 1
ATOM 1512 C C . ALA A 1 199 ? 2.762 -0.580 -6.759 1.00 95.62 199 ALA A C 1
ATOM 1514 O O . ALA A 1 199 ? 1.743 -1.000 -6.205 1.00 95.62 199 ALA A O 1
ATOM 1515 N N . TYR A 1 200 ? 3.986 -0.979 -6.411 1.00 95.94 200 TYR A N 1
ATOM 1516 C CA . TYR A 1 200 ? 4.262 -1.879 -5.297 1.00 95.94 200 TYR A CA 1
ATOM 1517 C C . TYR A 1 200 ? 3.943 -1.239 -3.943 1.00 95.94 200 TYR A C 1
ATOM 1519 O O . TYR A 1 200 ? 3.239 -1.845 -3.138 1.00 95.94 200 TYR A O 1
ATOM 1527 N N . ASP A 1 201 ? 4.400 -0.012 -3.692 1.00 94.25 201 ASP A N 1
ATOM 1528 C CA . ASP A 1 201 ? 4.110 0.692 -2.439 1.00 94.25 201 ASP A CA 1
ATOM 1529 C C . ASP A 1 201 ? 2.598 0.901 -2.265 1.00 94.25 201 ASP A C 1
ATOM 1531 O O . ASP A 1 201 ? 2.058 0.675 -1.182 1.00 94.25 201 ASP A O 1
ATOM 1535 N N . THR A 1 202 ? 1.890 1.223 -3.352 1.00 95.25 202 THR A N 1
ATOM 1536 C CA . THR A 1 202 ? 0.422 1.307 -3.364 1.00 95.25 202 THR A CA 1
ATOM 1537 C C . THR A 1 202 ? -0.224 -0.027 -2.990 1.00 95.25 202 THR A C 1
ATOM 1539 O O . THR A 1 202 ? -1.135 -0.050 -2.162 1.00 95.25 202 THR A O 1
ATOM 1542 N N . LEU A 1 203 ? 0.257 -1.146 -3.545 1.00 95.69 203 LEU A N 1
ATOM 1543 C CA . LEU A 1 203 ? -0.231 -2.479 -3.184 1.00 95.69 203 LEU A CA 1
ATOM 1544 C C . LEU A 1 203 ? -0.042 -2.752 -1.686 1.00 95.69 203 LEU A C 1
ATOM 1546 O O . LEU A 1 203 ? -0.975 -3.207 -1.033 1.00 95.69 203 LEU A O 1
ATOM 1550 N N . LYS A 1 204 ? 1.119 -2.404 -1.117 1.00 93.81 204 LYS A N 1
ATOM 1551 C CA . LYS A 1 204 ? 1.390 -2.581 0.321 1.00 93.81 204 LYS A CA 1
ATOM 1552 C C . LYS A 1 204 ? 0.483 -1.743 1.207 1.00 93.81 204 LYS A C 1
ATOM 1554 O O . LYS A 1 204 ? 0.002 -2.236 2.225 1.00 93.81 204 LYS A O 1
ATOM 1559 N N . VAL A 1 205 ? 0.177 -0.516 0.797 1.00 93.25 205 VAL A N 1
ATOM 1560 C CA . VAL A 1 205 ? -0.813 0.319 1.490 1.00 93.25 205 VAL A CA 1
ATOM 1561 C C . VAL A 1 205 ? -2.207 -0.316 1.442 1.00 93.25 205 VAL A C 1
ATOM 1563 O O . VAL A 1 205 ? -2.905 -0.305 2.455 1.00 93.25 205 VAL A O 1
ATOM 1566 N N . LEU A 1 206 ? -2.616 -0.900 0.311 1.00 95.44 206 LEU A N 1
ATOM 1567 C CA . LEU A 1 206 ? -3.923 -1.556 0.171 1.00 95.44 206 LEU A CA 1
ATOM 1568 C C . LEU A 1 206 ? -4.017 -2.866 0.967 1.00 95.44 206 LEU A C 1
ATOM 1570 O O . LEU A 1 206 ? -5.001 -3.069 1.673 1.00 95.44 206 LEU A O 1
ATOM 1574 N N . GLU A 1 207 ? -2.993 -3.722 0.917 1.00 94.00 207 GLU A N 1
ATOM 1575 C CA . GLU A 1 207 ? -2.910 -4.946 1.732 1.00 94.00 207 GLU A CA 1
ATOM 1576 C C . GLU A 1 207 ? -2.992 -4.604 3.226 1.00 94.00 207 GLU A C 1
ATOM 1578 O O . GLU A 1 207 ? -3.734 -5.223 3.991 1.00 94.00 207 GLU A O 1
ATOM 1583 N N . ARG A 1 208 ? -2.284 -3.547 3.638 1.00 92.06 208 ARG A N 1
ATOM 1584 C CA . ARG A 1 208 ? -2.360 -3.023 4.998 1.00 92.06 208 ARG A CA 1
ATOM 1585 C C . ARG A 1 208 ? -3.754 -2.503 5.338 1.00 92.06 208 ARG A C 1
ATOM 1587 O O . ARG A 1 208 ? -4.244 -2.755 6.439 1.00 92.06 208 ARG A O 1
ATOM 1594 N N . ALA A 1 209 ? -4.387 -1.785 4.417 1.00 93.69 209 ALA A N 1
ATOM 1595 C CA . ALA A 1 209 ? -5.730 -1.261 4.609 1.00 93.69 209 ALA A CA 1
ATOM 1596 C C . ALA A 1 209 ? -6.766 -2.370 4.780 1.00 93.69 209 ALA A C 1
ATOM 1598 O O . ALA A 1 209 ? -7.632 -2.230 5.637 1.00 93.69 209 ALA A O 1
ATOM 1599 N N . LEU A 1 210 ? -6.642 -3.472 4.037 1.00 94.19 210 LEU A N 1
ATOM 1600 C CA . LEU A 1 210 ? -7.516 -4.635 4.168 1.00 94.19 210 LEU A CA 1
ATOM 1601 C C . LEU A 1 210 ? -7.434 -5.233 5.580 1.00 94.19 210 LEU A C 1
ATOM 1603 O O . LEU A 1 210 ? -8.452 -5.365 6.255 1.00 94.19 210 LEU A O 1
ATOM 1607 N N . VAL A 1 211 ? -6.217 -5.474 6.083 1.00 91.94 211 VAL A N 1
ATOM 1608 C CA . VAL A 1 211 ? -6.003 -5.975 7.455 1.00 91.94 211 VAL A CA 1
ATOM 1609 C C . VAL A 1 211 ? -6.597 -5.024 8.499 1.00 91.94 211 VAL A C 1
ATOM 1611 O O . VAL A 1 211 ? -7.242 -5.455 9.455 1.00 91.94 211 VAL A O 1
ATOM 1614 N N . LEU A 1 212 ? -6.397 -3.714 8.330 1.00 92.81 212 LEU A N 1
ATOM 1615 C CA . LEU A 1 212 ? -6.929 -2.717 9.261 1.00 92.81 212 LEU A CA 1
ATOM 1616 C C . LEU A 1 212 ? -8.450 -2.559 9.161 1.00 92.81 212 LEU A C 1
ATOM 1618 O O . LEU A 1 212 ? -9.090 -2.265 10.169 1.00 92.81 212 LEU A O 1
ATOM 1622 N N . GLN A 1 213 ? -9.033 -2.763 7.982 1.00 94.31 213 GLN A N 1
ATOM 1623 C CA . GLN A 1 213 ? -10.477 -2.762 7.779 1.00 94.31 213 GLN A CA 1
ATOM 1624 C C . GLN A 1 213 ? -11.128 -3.946 8.496 1.00 94.31 213 GLN A C 1
ATOM 1626 O O . GLN A 1 213 ? -12.097 -3.741 9.225 1.00 94.31 213 GLN A O 1
ATOM 1631 N N . GLU A 1 214 ? -10.567 -5.151 8.369 1.00 92.44 214 GLU A N 1
ATOM 1632 C CA . GLU A 1 214 ? -11.019 -6.337 9.108 1.00 92.44 214 GLU A CA 1
ATOM 1633 C C . GLU A 1 214 ? -10.908 -6.125 10.623 1.00 92.44 214 GLU A C 1
ATOM 1635 O O . GLU A 1 214 ? -11.860 -6.368 11.368 1.00 92.44 214 GLU A O 1
ATOM 1640 N N . ALA A 1 215 ? -9.774 -5.593 11.086 1.00 91.31 215 ALA A N 1
ATOM 1641 C CA . ALA A 1 215 ? -9.568 -5.274 12.495 1.00 91.31 215 ALA A CA 1
ATOM 1642 C C . ALA A 1 215 ? -10.541 -4.200 13.009 1.00 91.31 215 ALA A C 1
ATOM 1644 O O . ALA A 1 215 ? -11.034 -4.298 14.134 1.00 91.31 215 ALA A O 1
ATOM 1645 N N . GLY A 1 216 ? -10.832 -3.186 12.192 1.00 93.06 216 GLY A N 1
ATOM 1646 C CA . GLY A 1 216 ? -11.791 -2.130 12.503 1.00 93.06 216 GLY A CA 1
ATOM 1647 C C . GLY A 1 216 ? -13.225 -2.653 12.568 1.00 93.06 216 GLY A C 1
ATOM 1648 O O . GLY A 1 216 ? -13.938 -2.362 13.525 1.00 93.06 216 GLY A O 1
ATOM 1649 N N . ALA A 1 217 ? -13.636 -3.484 11.608 1.00 92.81 217 ALA A N 1
ATOM 1650 C CA . ALA A 1 217 ? -14.942 -4.139 11.624 1.00 92.81 217 ALA A CA 1
ATOM 1651 C C . ALA A 1 217 ? -15.106 -5.027 12.868 1.00 92.81 217 ALA A C 1
ATOM 1653 O O . ALA A 1 217 ? -16.108 -4.911 13.576 1.00 92.81 217 ALA A O 1
ATOM 1654 N N . ALA A 1 218 ? -14.083 -5.823 13.195 1.00 91.06 218 ALA A N 1
ATOM 1655 C CA . ALA A 1 218 ? -14.063 -6.649 14.398 1.00 91.06 218 ALA A CA 1
ATOM 1656 C C . ALA A 1 218 ? -14.105 -5.813 15.689 1.00 91.06 218 ALA A C 1
ATOM 1658 O O . ALA A 1 218 ? -14.755 -6.211 16.655 1.00 91.06 218 ALA A O 1
ATOM 1659 N N . LEU A 1 219 ? -13.439 -4.650 15.730 1.00 91.12 219 LEU A N 1
ATOM 1660 C CA . LEU A 1 219 ? -13.557 -3.719 16.854 1.00 91.12 219 LEU A CA 1
ATOM 1661 C C . LEU A 1 219 ? -15.009 -3.259 17.018 1.00 91.12 219 LEU A C 1
ATOM 1663 O O . LEU A 1 219 ? -15.551 -3.370 18.113 1.00 91.12 219 LEU A O 1
ATOM 1667 N N . LEU A 1 220 ? -15.635 -2.764 15.947 1.00 91.56 220 LEU A N 1
ATOM 1668 C CA . LEU A 1 220 ? -16.998 -2.224 15.986 1.00 91.56 220 LEU A CA 1
ATOM 1669 C C . LEU A 1 220 ? -18.034 -3.277 16.400 1.00 91.56 220 LEU A C 1
ATOM 1671 O O . LEU A 1 220 ? -18.935 -2.973 17.179 1.00 91.56 220 LEU A O 1
ATOM 1675 N N . GLU A 1 221 ? -17.899 -4.508 15.905 1.00 91.00 221 GLU A N 1
ATOM 1676 C CA . GLU A 1 221 ? -18.744 -5.637 16.303 1.00 91.00 221 GLU A CA 1
ATOM 1677 C C . GLU A 1 221 ? -18.572 -5.955 17.792 1.00 91.00 221 GLU A C 1
ATOM 1679 O O . GLU A 1 221 ? -19.538 -5.924 18.550 1.00 91.00 221 GLU A O 1
ATOM 1684 N N . ARG A 1 222 ? -17.330 -6.143 18.254 1.00 86.75 222 ARG A N 1
ATOM 1685 C CA . ARG A 1 222 ? -17.050 -6.500 19.653 1.00 86.75 222 ARG A CA 1
ATOM 1686 C C . ARG A 1 222 ? -17.431 -5.398 20.638 1.00 86.75 222 ARG A C 1
ATOM 1688 O O . ARG A 1 222 ? -17.873 -5.702 21.741 1.00 86.75 222 ARG A O 1
ATOM 1695 N N . VAL A 1 223 ? -17.262 -4.134 20.254 1.00 86.38 223 VAL A N 1
ATOM 1696 C CA . VAL A 1 223 ? -17.691 -2.966 21.038 1.00 86.38 223 VAL A CA 1
ATOM 1697 C C . VAL A 1 223 ? -19.212 -2.944 21.184 1.00 86.38 223 VAL A C 1
ATOM 1699 O O . VAL A 1 223 ? -19.706 -2.661 22.276 1.00 86.38 223 VAL A O 1
ATOM 1702 N N . ARG A 1 224 ? -19.952 -3.281 20.118 1.00 86.31 224 ARG A N 1
ATOM 1703 C CA . ARG A 1 224 ? -21.416 -3.402 20.150 1.00 86.31 224 ARG A CA 1
ATOM 1704 C C . ARG A 1 224 ? -21.860 -4.563 21.037 1.00 86.31 224 ARG A C 1
ATOM 1706 O O . ARG A 1 224 ? -22.686 -4.355 21.918 1.00 86.31 224 ARG A O 1
ATOM 1713 N N . ASP A 1 225 ? -21.280 -5.745 20.851 1.00 84.81 225 ASP A N 1
ATOM 1714 C CA . ASP A 1 225 ? -21.639 -6.956 21.601 1.00 84.81 225 ASP A CA 1
ATOM 1715 C C . ASP A 1 225 ? -21.354 -6.829 23.101 1.00 84.81 225 ASP A C 1
ATOM 1717 O O . ASP A 1 225 ? -22.092 -7.353 23.934 1.00 84.81 225 ASP A O 1
ATOM 1721 N N . ALA A 1 226 ? -20.277 -6.127 23.455 1.00 79.06 226 ALA A N 1
ATOM 1722 C CA . ALA A 1 226 ? -19.896 -5.888 24.840 1.00 79.06 226 ALA A CA 1
ATOM 1723 C C . ALA A 1 226 ? -20.608 -4.680 25.479 1.00 79.06 226 ALA A C 1
ATOM 1725 O O . ALA A 1 226 ? -20.392 -4.428 26.662 1.00 79.06 226 ALA A O 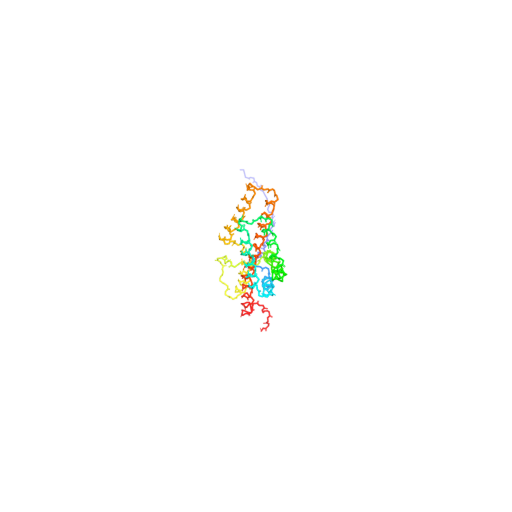1
ATOM 1726 N N . GLY A 1 227 ? -21.429 -3.930 24.731 1.00 76.31 227 GLY A N 1
ATOM 1727 C CA . GLY A 1 227 ? -22.108 -2.732 25.239 1.00 76.31 227 GLY A CA 1
ATOM 1728 C C . GLY A 1 227 ? -21.151 -1.592 25.609 1.00 76.31 227 GLY A C 1
ATOM 1729 O O . GLY A 1 227 ? -21.468 -0.766 26.456 1.00 76.31 227 GLY A O 1
ATOM 1730 N N . CYS A 1 228 ? -19.969 -1.529 24.993 1.00 72.38 228 CYS A N 1
ATOM 1731 C CA . CYS A 1 228 ? -18.898 -0.606 25.386 1.00 72.38 228 CYS A CA 1
ATOM 1732 C C . CYS A 1 228 ? -19.189 0.876 25.089 1.00 72.38 228 CYS A C 1
ATOM 1734 O O . CYS A 1 228 ? -18.502 1.742 25.619 1.00 72.38 228 CYS A O 1
ATOM 1736 N N . LEU A 1 229 ? -20.171 1.171 24.229 1.00 65.44 229 LEU A N 1
ATOM 1737 C CA . LEU A 1 229 ? -20.620 2.536 23.906 1.00 65.44 229 LEU A CA 1
ATOM 1738 C C . LEU A 1 229 ? -21.894 2.931 24.674 1.00 65.44 229 LEU A C 1
ATOM 1740 O O . LEU A 1 229 ? -22.459 3.995 24.428 1.00 65.44 229 LEU A O 1
ATOM 1744 N N . ALA A 1 230 ? -22.363 2.082 25.594 1.00 50.38 230 ALA A N 1
ATOM 1745 C CA . ALA A 1 230 ? -23.566 2.340 26.362 1.00 50.38 230 ALA A CA 1
ATOM 1746 C C . ALA A 1 230 ? -23.258 3.168 27.618 1.00 50.38 230 ALA A C 1
ATOM 1748 O O . ALA A 1 230 ? -22.970 2.642 28.689 1.00 50.38 230 ALA A O 1
ATOM 1749 N N . GLY A 1 231 ? -23.488 4.473 27.498 1.00 45.50 231 GLY A N 1
ATOM 1750 C CA . GLY A 1 231 ? -24.257 5.209 28.502 1.00 45.50 231 GLY A CA 1
ATOM 1751 C C . GLY A 1 231 ? -25.771 4.967 28.353 1.00 45.50 231 GLY A C 1
ATOM 1752 O O . GLY A 1 231 ? -26.561 5.875 28.598 1.00 45.50 231 GLY A O 1
ATOM 1753 N N . GLU A 1 232 ? -26.205 3.788 27.888 1.00 33.72 232 GLU A N 1
ATOM 1754 C CA . GLU A 1 232 ? -27.627 3.456 27.770 1.00 33.72 232 GLU A CA 1
ATOM 1755 C C . GLU A 1 232 ? -28.146 3.020 29.138 1.00 33.72 232 GLU A C 1
ATOM 1757 O O . GLU A 1 232 ? -27.954 1.895 29.590 1.00 33.72 232 GLU A O 1
ATOM 1762 N N . SER A 1 233 ? -28.771 3.988 29.802 1.00 34.66 233 SER A N 1
ATOM 1763 C CA . SER A 1 233 ? -29.646 3.850 30.960 1.00 34.66 233 SER A CA 1
ATOM 1764 C C . SER A 1 233 ? -30.332 2.483 31.065 1.00 34.66 233 SER A C 1
ATOM 1766 O O . SER A 1 233 ? -31.237 2.175 30.284 1.00 34.66 233 SER A O 1
ATOM 1768 N N . SER A 1 234 ? -29.979 1.738 32.110 1.00 32.12 234 SER A N 1
ATOM 1769 C CA . SER A 1 234 ? -30.891 0.823 32.797 1.00 32.12 234 SER A CA 1
ATOM 1770 C C . SER A 1 234 ? -30.969 1.213 34.263 1.00 32.12 234 SER A C 1
ATOM 1772 O O . SER A 1 234 ? -29.880 1.259 34.883 1.00 32.12 234 SER A O 1
#

pLDDT: mean 79.39, std 21.57, range [31.09, 98.25]

Organism: NCBI:txid690164

Sequence (234 aa):
MISARISIPALLVLGVVAGATLLPAPGSAQFGREPEACMEIATDYAGRLAGHGDIAPLVDTQAQALAALDEIAARDEVQPFDRLQEAEALLRGRDLWDAARAIRGVARTIDNSSSVVAGWRGLYCPSARPTGAAGLDGQERCDALSATFVDQLRIDNPAPREIREREAREAERQTILKARTTRTDRDDLLELWRIRTDAYDTLKVLERALVLQEAGAALLERVRDAGCLAGESS

Foldseek 3Di:
DDDDDDDDDDDDDDDDDPPDPPDPDPPPDPAFPDLLVLLCLLLVLLVLLLPLPDLVVLLVLLVVLLVVLVVLLPPPVDQLQVSLVVNVVSCVDPVNVVSVVSLVSLLVSLVCLVVSLVVCVVRRQDALDPPPDDDDPQLCQLSNLSNVLNVLSVPPDDDPVRVVVVVVLVVQLVCLVPDPDDPVSSVSSVVSSVSSVVSVVSSVSSVSSVVSNVSSVVSNVSCVVSVVNDPPDD